Protein AF-A0A9P0PXX6-F1 (afdb_monomer_lite)

Sequence (230 aa):
MGEKQHSVYLSQLKAMLKRNILLKKREKRKTTAEVLLPLYSLSILIIMKLVLPNPNLPEIDTPRGEAELLEHFRMLNNHTIAIVPNTTQTMEFLRKVTSLWDSINNGRNISMITWVPFETEKDLLRAYWMNPESIPIAVLFDDPGPIEGQLKYEIRTNPSLYATPPTTSLYSSELACRSTAKEWYTFTGVLPAIEGGDSCPVNQYYFSGFLALQALLDYTKIRLPRRPKV

Foldseek 3Di:
DPPVVVVVVVVVVVVVVVVVVVVLVVPVVVVCCVPVVVVVVVVVVVVVVLLDDPPDDDDPPDDPDDDPLVVLVQVPPAQEEEEPAPDPQQVVLVVLLQVVNCVVVVPDPTHGHHYHHDNDPVRVVVVCVVPVPNHQKYKYFDPPHLAPDDTDIDIDGRCVPQNAADPVDPDDDPQQQDAPVPPSCVVNPVPRNPNPCPRHRVCSCRNSSVVVVVCSSVVSSVPHDDDPDD

Radius of gyration: 35.32 Å; chains: 1; bounding box: 97×37×96 Å

Organism: Acanthoscelides obtectus (NCBI:txid200917)

pLDDT: mean 80.52, std 13.66, range [42.0, 96.31]

Structure (mmCIF, N/CA/C/O backbone):
data_AF-A0A9P0PXX6-F1
#
_entry.id   AF-A0A9P0PXX6-F1
#
loop_
_atom_site.group_PDB
_atom_site.id
_atom_site.type_symbol
_atom_site.label_atom_id
_atom_site.label_alt_id
_atom_site.label_comp_id
_atom_site.label_asym_id
_atom_site.label_entity_id
_atom_site.label_seq_id
_atom_site.pdbx_PDB_ins_code
_atom_site.Cartn_x
_atom_site.Cartn_y
_atom_site.Cartn_z
_atom_site.occupancy
_atom_site.B_iso_or_equiv
_atom_site.auth_seq_id
_atom_site.auth_comp_id
_atom_site.auth_asym_id
_atom_site.auth_atom_id
_atom_site.pdbx_PDB_model_num
ATOM 1 N N . MET A 1 1 ? 75.363 9.726 -54.039 1.00 47.66 1 MET A N 1
ATOM 2 C CA . MET A 1 1 ? 74.774 8.425 -54.455 1.00 47.66 1 MET A CA 1
ATOM 3 C C . MET A 1 1 ? 73.392 8.122 -53.845 1.00 47.66 1 MET A C 1
ATOM 5 O O . MET A 1 1 ? 72.771 7.181 -54.317 1.00 47.66 1 MET A O 1
ATOM 9 N N . GLY A 1 2 ? 72.863 8.905 -52.884 1.00 54.50 2 GLY A N 1
ATOM 10 C CA . GLY A 1 2 ? 71.569 8.622 -52.225 1.00 54.50 2 GLY A CA 1
ATOM 11 C C . GLY A 1 2 ? 70.292 8.984 -53.010 1.00 54.50 2 GLY A C 1
ATOM 12 O O . GLY A 1 2 ? 69.301 8.266 -52.919 1.00 54.50 2 GLY A O 1
ATOM 13 N N . GLU A 1 3 ? 70.299 10.027 -53.849 1.00 54.81 3 GLU A N 1
ATOM 14 C CA . GLU A 1 3 ? 69.086 10.459 -54.581 1.00 54.81 3 GLU A CA 1
ATOM 15 C C . GLU A 1 3 ? 68.612 9.452 -55.642 1.00 54.81 3 GLU A C 1
ATOM 17 O O . GLU A 1 3 ? 67.414 9.207 -55.796 1.00 54.81 3 GLU A O 1
ATOM 22 N N . LYS A 1 4 ? 69.549 8.801 -56.348 1.00 57.25 4 LYS A N 1
ATOM 23 C CA . LYS A 1 4 ? 69.216 7.775 -57.351 1.00 57.25 4 LYS A CA 1
ATOM 24 C C . LYS A 1 4 ? 68.616 6.520 -56.705 1.00 57.25 4 LYS A C 1
ATOM 26 O O . LYS A 1 4 ? 67.719 5.919 -57.285 1.00 57.25 4 LYS A O 1
ATOM 31 N N . GLN A 1 5 ? 69.053 6.158 -55.496 1.00 60.50 5 GLN A N 1
ATOM 32 C CA . GLN A 1 5 ? 68.501 5.021 -54.748 1.00 60.50 5 GLN A CA 1
ATOM 33 C C . GLN A 1 5 ? 67.075 5.299 -54.247 1.00 60.50 5 GLN A C 1
ATOM 35 O O . GLN A 1 5 ? 66.211 4.435 -54.386 1.00 60.50 5 GLN A O 1
ATOM 40 N N . HIS A 1 6 ? 66.791 6.513 -53.763 1.00 60.72 6 HIS A N 1
ATOM 41 C CA . HIS A 1 6 ? 65.439 6.918 -53.353 1.00 60.72 6 HIS A CA 1
ATOM 42 C C . HIS A 1 6 ? 64.438 6.936 -54.517 1.00 60.72 6 HIS A C 1
ATOM 44 O O . HIS A 1 6 ? 63.308 6.468 -54.368 1.00 60.72 6 HIS A O 1
ATOM 50 N N . SER A 1 7 ? 64.852 7.429 -55.687 1.00 68.12 7 SER A N 1
ATOM 51 C CA . SER A 1 7 ? 64.011 7.439 -56.893 1.00 68.12 7 SER A CA 1
ATOM 52 C C . SER A 1 7 ? 63.660 6.018 -57.359 1.00 68.12 7 SER A C 1
ATOM 54 O O . SER A 1 7 ? 62.494 5.710 -57.628 1.00 68.12 7 SER A O 1
ATOM 56 N N . VAL A 1 8 ? 64.642 5.106 -57.352 1.00 77.00 8 VAL A N 1
ATOM 57 C CA . VAL A 1 8 ? 64.425 3.687 -57.673 1.00 77.00 8 VAL A CA 1
ATOM 58 C C . VAL A 1 8 ? 63.510 3.026 -56.640 1.00 77.00 8 VAL A C 1
ATOM 60 O O . VAL A 1 8 ? 62.555 2.354 -57.028 1.00 77.00 8 VAL A O 1
ATOM 63 N N . TYR A 1 9 ? 63.712 3.280 -55.347 1.00 81.38 9 TYR A N 1
ATOM 64 C CA . TYR A 1 9 ? 62.864 2.749 -54.278 1.00 81.38 9 TYR A CA 1
ATOM 65 C C . TYR A 1 9 ? 61.398 3.198 -54.400 1.00 81.38 9 TYR A C 1
ATOM 67 O O . TYR A 1 9 ? 60.489 2.371 -54.343 1.00 81.38 9 TYR A O 1
ATOM 75 N N . LEU A 1 10 ? 61.142 4.486 -54.655 1.00 81.44 10 LEU A N 1
ATOM 76 C CA . LEU A 1 10 ? 59.784 5.005 -54.862 1.00 81.44 10 LEU A CA 1
ATOM 77 C C . LEU A 1 10 ? 59.133 4.431 -56.125 1.00 81.44 10 LEU A C 1
ATOM 79 O O . LEU A 1 10 ? 57.938 4.129 -56.127 1.00 81.44 10 LEU A O 1
ATOM 83 N N . SER A 1 11 ? 59.914 4.235 -57.191 1.00 82.25 11 SER A N 1
ATOM 84 C CA . SER A 1 11 ? 59.423 3.596 -58.414 1.00 82.25 11 SER A CA 1
ATOM 85 C C . SER A 1 11 ? 59.045 2.125 -58.184 1.00 82.25 11 SER A C 1
ATOM 87 O O . SER A 1 11 ? 57.993 1.680 -58.651 1.00 82.25 11 SER A O 1
ATOM 89 N N . GLN A 1 12 ? 59.836 1.397 -57.388 1.00 86.38 12 GLN A N 1
ATOM 90 C CA . GLN A 1 12 ? 59.571 0.014 -56.994 1.00 86.38 12 GLN A CA 1
ATOM 91 C C . GLN A 1 12 ? 58.355 -0.085 -56.067 1.00 86.38 12 GLN A C 1
ATOM 93 O O . GLN A 1 12 ? 57.483 -0.923 -56.295 1.00 86.38 12 GLN A O 1
ATOM 98 N N . LEU A 1 13 ? 58.229 0.814 -55.087 1.00 89.19 13 LEU A N 1
ATOM 99 C CA . LEU A 1 13 ? 57.065 0.906 -54.203 1.00 89.19 13 LEU A CA 1
ATOM 100 C C . LEU A 1 13 ? 55.786 1.210 -54.996 1.00 89.19 13 LEU A C 1
ATOM 102 O O . LEU A 1 13 ? 54.764 0.551 -54.806 1.00 89.19 13 LEU A O 1
ATOM 106 N N . LYS A 1 14 ? 55.845 2.142 -55.956 1.00 89.19 14 LYS A N 1
ATOM 107 C CA . LYS A 1 14 ? 54.722 2.456 -56.853 1.00 89.19 14 LYS A CA 1
ATOM 108 C C . LYS A 1 14 ? 54.332 1.255 -57.715 1.00 89.19 14 LYS A C 1
ATOM 110 O O . LYS A 1 14 ? 53.142 0.982 -57.878 1.00 89.19 14 LYS A O 1
ATOM 115 N N . ALA A 1 15 ? 55.308 0.521 -58.251 1.00 89.44 15 ALA A N 1
ATOM 116 C CA . ALA A 1 15 ? 55.058 -0.693 -59.025 1.00 89.44 15 ALA A CA 1
ATOM 117 C C . ALA A 1 15 ? 54.429 -1.803 -58.161 1.00 89.44 15 ALA A C 1
ATOM 119 O O . ALA A 1 15 ? 53.474 -2.454 -58.592 1.00 89.44 15 ALA A O 1
ATOM 120 N N . MET A 1 16 ? 54.904 -1.967 -56.923 1.00 91.81 16 MET A N 1
ATOM 121 C CA . MET A 1 16 ? 54.382 -2.936 -55.959 1.00 91.81 16 MET A CA 1
ATOM 122 C C . MET A 1 16 ? 52.950 -2.593 -55.523 1.00 91.81 16 MET A C 1
ATOM 124 O O . MET A 1 16 ? 52.075 -3.458 -55.563 1.00 91.81 16 MET A O 1
ATOM 128 N N . LEU A 1 17 ? 52.670 -1.324 -55.208 1.00 90.50 17 LEU A N 1
ATOM 129 C CA . LEU A 1 17 ? 51.321 -0.836 -54.904 1.00 90.50 17 LEU A CA 1
ATOM 130 C C . LEU A 1 17 ? 50.373 -1.037 -56.088 1.00 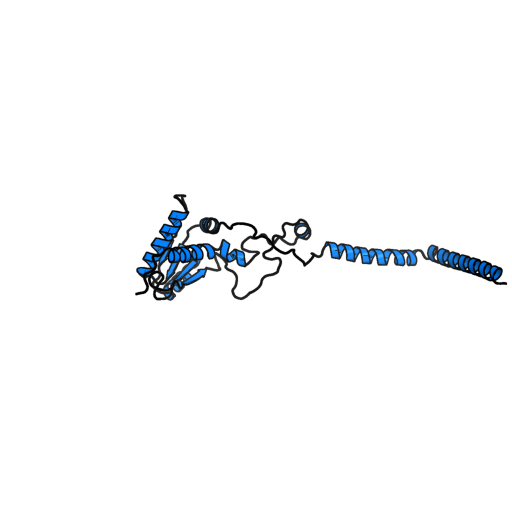90.50 17 LEU A C 1
ATOM 132 O O . LEU A 1 17 ? 49.274 -1.559 -55.910 1.00 90.50 17 LEU A O 1
ATOM 136 N N . LYS A 1 18 ? 50.803 -0.696 -57.311 1.00 92.44 18 LYS A N 1
ATOM 137 C CA . LYS A 1 18 ? 50.002 -0.903 -58.527 1.00 92.44 18 LYS A CA 1
ATOM 138 C C . LYS A 1 18 ? 49.667 -2.382 -58.724 1.00 92.44 18 LYS A C 1
ATOM 140 O O . LYS A 1 18 ? 48.518 -2.705 -59.016 1.00 92.44 18 LYS A O 1
ATOM 145 N N . ARG A 1 19 ? 50.638 -3.283 -58.531 1.00 90.88 19 ARG A N 1
ATOM 146 C CA . ARG A 1 19 ? 50.415 -4.735 -58.595 1.00 90.88 19 ARG A CA 1
ATOM 147 C C . ARG A 1 19 ? 49.406 -5.187 -57.538 1.00 90.88 19 ARG A C 1
ATOM 149 O O . ARG A 1 19 ? 48.444 -5.861 -57.896 1.00 90.88 19 ARG A O 1
ATOM 156 N N . ASN A 1 20 ? 49.576 -4.778 -56.282 1.00 89.00 20 ASN A N 1
ATOM 157 C CA . ASN A 1 20 ? 48.679 -5.160 -55.189 1.00 89.00 20 ASN A CA 1
ATOM 158 C C . ASN A 1 20 ? 47.251 -4.637 -55.399 1.00 89.00 20 ASN A C 1
ATOM 160 O O . ASN A 1 20 ? 46.298 -5.389 -55.222 1.00 89.00 20 ASN A O 1
ATOM 164 N N . ILE A 1 21 ? 47.084 -3.399 -55.873 1.00 87.06 21 ILE A N 1
ATOM 165 C CA . ILE A 1 21 ? 45.766 -2.830 -56.196 1.00 87.06 21 ILE A CA 1
ATOM 166 C C . ILE A 1 21 ? 45.114 -3.570 -57.373 1.00 87.06 21 ILE A C 1
ATOM 168 O O . ILE A 1 21 ? 43.920 -3.857 -57.327 1.00 87.06 21 ILE A O 1
ATOM 172 N N . LEU A 1 22 ? 45.869 -3.913 -58.424 1.00 87.56 22 LEU A N 1
ATOM 173 C CA . LEU A 1 22 ? 45.337 -4.663 -59.570 1.00 87.56 22 LEU A CA 1
ATOM 174 C C . LEU A 1 22 ? 44.934 -6.095 -59.195 1.00 87.56 22 LEU A C 1
ATOM 176 O O . LEU A 1 22 ? 43.909 -6.579 -59.677 1.00 87.56 22 LEU A O 1
ATOM 180 N N . LEU A 1 23 ? 45.697 -6.749 -58.314 1.00 86.69 23 LEU A N 1
ATOM 181 C CA . LEU A 1 23 ? 45.329 -8.045 -57.739 1.00 86.69 23 LEU A CA 1
ATOM 182 C C . LEU A 1 23 ? 44.040 -7.923 -56.917 1.00 86.69 23 LEU A C 1
ATOM 184 O O . LEU A 1 23 ? 43.100 -8.684 -57.143 1.00 86.69 23 LEU A O 1
ATOM 188 N N . LYS A 1 24 ? 43.945 -6.888 -56.073 1.00 85.25 24 LYS A N 1
ATOM 189 C CA . LYS A 1 24 ? 42.750 -6.568 -55.280 1.00 85.25 24 LYS A CA 1
ATOM 190 C C . LYS A 1 24 ? 41.527 -6.301 -56.187 1.00 85.25 24 LYS A C 1
ATOM 192 O O . LYS A 1 24 ? 40.439 -6.817 -55.951 1.00 85.25 24 LYS A O 1
ATOM 197 N N . LYS A 1 25 ? 41.711 -5.607 -57.318 1.00 83.94 25 LYS A N 1
ATOM 198 C CA . LYS A 1 25 ? 40.656 -5.361 -58.324 1.00 83.94 25 LYS A CA 1
ATOM 199 C C . LYS A 1 25 ? 40.190 -6.635 -59.046 1.00 83.94 25 LYS A C 1
ATOM 201 O O . LYS A 1 25 ? 39.028 -6.708 -59.449 1.00 83.94 25 LYS A O 1
ATOM 206 N N . ARG A 1 26 ? 41.079 -7.615 -59.250 1.00 88.50 26 ARG A N 1
ATOM 207 C CA . ARG A 1 26 ? 40.757 -8.888 -59.917 1.00 88.50 26 ARG A CA 1
ATOM 208 C C . ARG A 1 26 ? 40.051 -9.857 -58.966 1.00 88.50 26 ARG A C 1
ATOM 210 O O . ARG A 1 26 ? 39.067 -10.476 -59.358 1.00 88.50 26 ARG A O 1
ATOM 217 N N . GLU A 1 27 ? 40.488 -9.938 -57.711 1.00 89.38 27 GLU A N 1
ATOM 218 C CA . GLU A 1 27 ? 39.879 -10.787 -56.678 1.00 89.38 27 GLU A CA 1
ATOM 219 C C . GLU A 1 27 ? 38.665 -10.122 -56.003 1.00 89.38 27 GLU A C 1
ATOM 221 O O . GLU A 1 27 ? 38.607 -9.972 -54.781 1.00 89.38 27 GLU A O 1
ATOM 226 N N . LYS A 1 28 ? 37.659 -9.736 -56.800 1.00 81.31 28 LYS A N 1
ATOM 227 C CA . LYS A 1 28 ? 36.478 -8.987 -56.328 1.00 81.31 28 LYS A CA 1
ATOM 228 C C . LYS A 1 28 ? 35.777 -9.636 -55.132 1.00 81.31 28 LYS A C 1
ATOM 230 O O . LYS A 1 28 ? 35.391 -8.934 -54.216 1.00 81.31 28 LYS A O 1
ATOM 235 N N . ARG A 1 29 ? 35.657 -10.969 -55.105 1.00 83.94 29 ARG A N 1
ATOM 236 C CA . ARG A 1 29 ? 34.954 -11.696 -54.030 1.00 83.94 29 ARG A CA 1
ATOM 237 C C . ARG A 1 29 ? 35.619 -11.535 -52.659 1.00 83.94 29 ARG A C 1
ATOM 239 O O . ARG A 1 29 ? 34.923 -11.366 -51.662 1.00 83.94 29 ARG A O 1
ATOM 246 N N . LYS A 1 30 ? 36.953 -11.601 -52.597 1.00 86.25 30 LYS A N 1
ATOM 247 C CA . LYS A 1 30 ? 37.683 -11.450 -51.329 1.00 86.25 30 LYS A CA 1
ATOM 248 C C . LYS A 1 30 ? 37.650 -10.004 -50.860 1.00 86.25 30 LYS A C 1
ATOM 250 O O . LYS A 1 30 ? 37.436 -9.743 -49.687 1.00 86.25 30 LYS A O 1
ATOM 255 N N . THR A 1 31 ? 37.761 -9.064 -51.790 1.00 85.06 31 THR A N 1
ATOM 256 C CA . THR A 1 31 ? 37.788 -7.634 -51.470 1.00 85.06 31 THR A CA 1
ATOM 257 C C . THR A 1 31 ? 36.429 -7.090 -51.074 1.00 85.06 31 THR A C 1
ATOM 259 O O . THR A 1 31 ? 36.352 -6.270 -50.164 1.00 85.06 31 THR A O 1
ATOM 262 N N . THR A 1 32 ? 35.347 -7.600 -51.666 1.00 85.62 32 THR A N 1
ATOM 263 C CA . THR A 1 32 ? 33.994 -7.329 -51.176 1.00 85.62 32 THR A CA 1
ATOM 264 C C . THR A 1 32 ? 33.785 -7.906 -49.784 1.00 85.62 32 THR A C 1
ATOM 266 O O . THR A 1 32 ? 33.192 -7.231 -48.956 1.00 85.62 32 THR A O 1
ATOM 269 N N . ALA A 1 33 ? 34.292 -9.109 -49.491 1.00 89.81 33 ALA A N 1
ATOM 270 C CA . ALA A 1 33 ? 34.170 -9.706 -48.160 1.00 89.81 33 ALA A CA 1
ATOM 271 C C . ALA A 1 33 ? 34.979 -8.936 -47.101 1.00 89.81 33 ALA A C 1
ATOM 273 O O . ALA A 1 33 ? 34.452 -8.658 -46.031 1.00 89.81 33 ALA A O 1
ATOM 274 N N . GLU A 1 34 ? 36.210 -8.520 -47.414 1.00 90.06 34 GLU A N 1
ATOM 275 C CA . GLU A 1 34 ? 37.056 -7.700 -46.531 1.00 90.06 34 GLU A CA 1
ATOM 276 C C . GLU A 1 34 ? 36.398 -6.372 -46.130 1.00 90.06 34 GLU A C 1
ATOM 278 O O . GLU A 1 34 ? 36.641 -5.885 -45.031 1.00 90.06 34 GLU A O 1
ATOM 283 N N . VAL A 1 35 ? 35.572 -5.787 -47.004 1.00 90.00 35 VAL A N 1
ATOM 284 C CA . VAL A 1 35 ? 34.876 -4.518 -46.735 1.00 90.00 35 VAL A CA 1
ATOM 285 C C . VAL A 1 35 ? 33.497 -4.749 -46.113 1.00 90.00 35 VAL A C 1
ATOM 287 O O . VAL A 1 35 ? 33.138 -4.078 -45.151 1.00 90.00 35 VAL A O 1
ATOM 290 N N . LEU A 1 36 ? 32.714 -5.700 -46.629 1.00 90.94 36 LEU A N 1
ATOM 291 C CA . LEU A 1 36 ? 31.338 -5.931 -46.180 1.00 90.94 36 LEU A CA 1
ATOM 292 C C . LEU A 1 36 ? 31.259 -6.647 -44.834 1.00 90.94 36 LEU A C 1
ATOM 294 O O . LEU A 1 36 ? 30.338 -6.376 -44.076 1.00 90.94 36 LEU A O 1
ATOM 298 N N . LEU A 1 37 ? 32.199 -7.537 -44.511 1.00 91.44 37 LEU A N 1
ATOM 299 C CA . LEU A 1 37 ? 32.186 -8.277 -43.249 1.00 91.44 37 LEU A CA 1
ATOM 300 C C . LEU A 1 37 ? 32.324 -7.370 -42.010 1.00 91.44 37 LEU A C 1
ATOM 302 O O . LEU A 1 37 ? 31.484 -7.496 -41.117 1.00 91.44 37 LEU A O 1
ATOM 306 N N . PRO A 1 38 ? 33.287 -6.426 -41.935 1.00 94.19 38 PRO A N 1
ATOM 307 C CA . PRO A 1 38 ? 33.347 -5.481 -40.820 1.00 94.19 38 PRO A CA 1
ATOM 308 C C . PRO A 1 38 ? 32.173 -4.493 -40.809 1.00 94.19 38 PRO A C 1
ATOM 310 O O . PRO A 1 38 ? 31.738 -4.077 -39.739 1.00 94.19 38 PRO A O 1
ATOM 313 N N . LEU A 1 39 ? 31.620 -4.131 -41.974 1.00 94.19 39 LEU A N 1
ATOM 314 C CA . LEU A 1 39 ? 30.415 -3.295 -42.039 1.00 94.19 39 LEU A CA 1
ATOM 315 C C . LEU A 1 39 ? 29.183 -4.033 -41.510 1.00 94.19 39 LEU A C 1
ATOM 317 O O . LEU A 1 39 ? 28.391 -3.453 -40.772 1.00 94.19 39 LEU A O 1
ATOM 321 N N . TYR A 1 40 ? 29.031 -5.311 -41.851 1.00 94.25 40 TYR A N 1
ATOM 322 C CA . TYR A 1 40 ? 27.948 -6.161 -41.370 1.00 94.25 40 TYR A CA 1
ATOM 323 C C . TYR A 1 40 ? 28.029 -6.361 -39.854 1.00 94.25 40 TYR A C 1
ATOM 325 O O . TYR A 1 40 ? 27.031 -6.165 -39.160 1.00 94.25 40 TYR A O 1
ATOM 333 N N . SER A 1 41 ? 29.216 -6.666 -39.317 1.00 94.12 41 SER A N 1
ATOM 334 C CA . SER A 1 41 ? 29.397 -6.820 -37.870 1.00 94.12 41 SER A CA 1
ATOM 335 C C . SER A 1 41 ? 29.160 -5.511 -37.109 1.00 94.12 41 SER A C 1
ATOM 337 O O . SER A 1 41 ? 28.464 -5.524 -36.096 1.00 94.12 41 SER A O 1
ATOM 339 N N . LEU A 1 42 ? 29.645 -4.370 -37.615 1.00 95.44 42 LEU A N 1
ATOM 340 C CA . LEU A 1 42 ? 29.341 -3.056 -37.035 1.00 95.44 42 LEU A CA 1
ATOM 341 C C . LEU A 1 42 ? 27.849 -2.738 -37.084 1.00 95.44 42 LEU A C 1
ATOM 343 O O . LEU A 1 42 ? 27.305 -2.243 -36.102 1.00 95.44 42 LEU A O 1
ATOM 347 N N . SER A 1 43 ? 27.179 -3.046 -38.194 1.00 92.50 43 SER A N 1
ATOM 348 C CA . SER A 1 43 ? 25.742 -2.801 -38.341 1.00 92.50 43 SER A CA 1
ATOM 349 C C . SER A 1 43 ? 24.939 -3.578 -37.299 1.00 92.50 43 SER A C 1
ATOM 351 O O . SER A 1 43 ? 24.067 -3.003 -36.654 1.00 92.50 43 SER A O 1
ATOM 353 N N . ILE A 1 44 ? 25.281 -4.851 -37.060 1.00 93.56 44 ILE A N 1
ATOM 354 C CA . ILE A 1 44 ? 24.655 -5.656 -36.001 1.00 93.56 44 ILE A CA 1
ATOM 355 C C . ILE A 1 44 ? 24.891 -5.032 -34.625 1.00 93.56 44 ILE A C 1
ATOM 357 O O . ILE A 1 44 ? 23.948 -4.911 -33.849 1.00 93.56 44 ILE A O 1
ATOM 361 N N . LEU A 1 45 ? 26.119 -4.607 -34.318 1.00 90.88 45 LEU A N 1
ATOM 362 C CA . LEU A 1 45 ? 26.437 -3.994 -33.024 1.00 90.88 45 LEU A CA 1
ATOM 363 C C . LEU A 1 45 ? 25.699 -2.666 -32.811 1.00 90.88 45 LEU A C 1
ATOM 365 O O . LEU A 1 45 ? 25.246 -2.389 -31.702 1.00 90.88 45 LEU A O 1
ATOM 369 N N . ILE A 1 46 ? 25.547 -1.859 -33.862 1.00 89.19 46 ILE A N 1
ATOM 370 C CA . ILE A 1 46 ? 24.778 -0.611 -33.816 1.00 89.19 46 ILE A CA 1
ATOM 371 C C . ILE A 1 46 ? 23.304 -0.914 -33.550 1.00 89.19 46 ILE A C 1
ATOM 373 O O . ILE A 1 46 ? 22.729 -0.330 -32.637 1.00 89.19 46 ILE A O 1
ATOM 377 N N . ILE A 1 47 ? 22.708 -1.856 -34.287 1.00 87.50 47 ILE A N 1
ATOM 378 C CA . ILE A 1 47 ? 21.311 -2.262 -34.081 1.00 87.50 47 ILE A CA 1
ATOM 379 C C . ILE A 1 47 ? 21.124 -2.808 -32.662 1.00 87.50 47 ILE A C 1
ATOM 381 O O . ILE A 1 47 ? 20.213 -2.383 -31.961 1.00 87.50 47 ILE A O 1
ATOM 385 N N . MET A 1 48 ? 22.019 -3.678 -32.196 1.00 84.31 48 MET A N 1
ATOM 386 C CA . MET A 1 48 ? 21.975 -4.233 -30.842 1.00 84.31 48 MET A CA 1
ATOM 387 C C . MET A 1 48 ? 22.055 -3.134 -29.774 1.00 84.31 48 MET A C 1
ATOM 389 O O . MET A 1 48 ? 21.299 -3.167 -28.809 1.00 84.31 48 MET A O 1
ATOM 393 N N . LYS A 1 49 ? 22.912 -2.123 -29.959 1.00 81.06 49 LYS A N 1
ATOM 394 C CA . LYS A 1 49 ? 23.008 -0.975 -29.045 1.00 81.06 49 LYS A CA 1
ATOM 395 C C . LYS A 1 49 ? 21.768 -0.075 -29.077 1.00 81.06 49 LYS A C 1
ATOM 397 O O . LYS A 1 49 ? 21.462 0.540 -28.066 1.00 81.06 49 LYS A O 1
ATOM 402 N N . LEU A 1 50 ? 21.077 0.018 -30.212 1.00 75.19 50 LEU A N 1
ATOM 403 C CA . LEU A 1 50 ? 19.818 0.763 -30.327 1.00 75.19 50 LEU A CA 1
ATOM 404 C C . LEU A 1 50 ? 18.632 0.009 -29.706 1.00 75.19 50 LEU A C 1
ATOM 406 O O . LEU A 1 50 ? 17.688 0.644 -29.248 1.00 75.19 50 LEU A O 1
ATOM 410 N N . VAL A 1 51 ? 18.676 -1.326 -29.692 1.00 73.75 51 VAL A N 1
ATOM 411 C CA . VAL A 1 51 ? 17.625 -2.181 -29.113 1.00 73.75 51 VAL A CA 1
ATOM 412 C C . VAL A 1 51 ? 17.803 -2.375 -27.604 1.00 73.75 51 VAL A C 1
ATOM 414 O O . VAL A 1 51 ? 16.816 -2.555 -26.895 1.00 73.75 51 VAL A O 1
ATOM 417 N N . LEU A 1 52 ? 19.036 -2.354 -27.090 1.00 69.06 52 LEU A N 1
ATOM 418 C CA . LEU A 1 52 ? 19.283 -2.511 -25.659 1.00 69.06 52 LEU A CA 1
ATOM 419 C C . LEU A 1 52 ? 19.088 -1.181 -24.908 1.00 69.06 52 LEU A C 1
ATOM 421 O O . LEU A 1 52 ? 19.715 -0.184 -25.277 1.00 69.06 52 LEU A O 1
ATOM 425 N N . PRO A 1 53 ? 18.287 -1.162 -23.822 1.00 63.28 53 PRO A N 1
ATOM 426 C CA . PRO A 1 53 ? 18.154 0.015 -22.975 1.00 63.28 53 PRO A CA 1
ATOM 427 C C . PRO A 1 53 ? 19.505 0.467 -22.439 1.00 63.28 53 PRO A C 1
ATOM 429 O O . PRO A 1 53 ? 20.353 -0.359 -22.097 1.00 63.28 53 PRO A O 1
ATOM 432 N N . ASN A 1 54 ? 19.647 1.771 -22.209 1.00 66.62 54 ASN A N 1
ATOM 433 C CA . ASN A 1 54 ? 20.596 2.218 -21.199 1.00 66.62 54 ASN A CA 1
ATOM 434 C C . ASN A 1 54 ? 20.076 1.757 -19.820 1.00 66.62 54 ASN A C 1
ATOM 436 O O . ASN A 1 54 ? 18.992 2.200 -19.432 1.00 66.62 54 ASN A O 1
ATOM 440 N N . PRO A 1 55 ? 20.808 0.899 -19.082 1.00 63.91 55 PRO A N 1
ATOM 441 C CA . PRO A 1 55 ? 20.375 0.442 -17.761 1.00 63.91 55 PRO A CA 1
ATOM 442 C C . PRO A 1 55 ? 20.395 1.574 -16.728 1.00 63.91 55 PRO A C 1
ATOM 444 O O . PRO A 1 55 ? 19.712 1.501 -15.713 1.00 63.91 55 PRO A O 1
ATOM 447 N N . ASN A 1 56 ? 21.151 2.643 -16.991 1.00 68.88 56 ASN A N 1
ATOM 448 C CA . ASN A 1 56 ? 21.280 3.761 -16.074 1.00 68.88 56 ASN A CA 1
ATOM 449 C C . ASN A 1 56 ? 20.085 4.692 -16.236 1.00 68.88 56 ASN A C 1
ATOM 451 O O . ASN A 1 56 ? 20.039 5.554 -17.121 1.00 68.88 56 ASN A O 1
ATOM 455 N N . LEU A 1 57 ? 19.107 4.502 -15.363 1.00 70.75 57 LEU A N 1
ATOM 456 C CA . LEU A 1 57 ? 17.991 5.417 -15.228 1.00 70.75 57 LEU A CA 1
ATOM 457 C C . LEU A 1 57 ? 18.450 6.643 -14.417 1.00 70.75 57 LEU A C 1
ATOM 459 O O . LEU A 1 57 ? 19.149 6.471 -13.418 1.00 70.75 57 LEU A O 1
ATOM 463 N N . PRO A 1 58 ? 18.063 7.871 -14.810 1.00 75.12 58 PRO A N 1
ATOM 464 C CA . PRO A 1 58 ? 18.450 9.073 -14.077 1.00 75.12 58 PRO A CA 1
ATOM 465 C C . PRO A 1 58 ? 17.907 9.043 -12.644 1.00 75.12 58 PRO A C 1
ATOM 467 O O . PRO A 1 58 ? 16.906 8.371 -12.361 1.00 75.12 58 PRO A O 1
ATOM 470 N N . GLU A 1 59 ? 18.572 9.766 -11.749 1.00 75.31 59 GLU A N 1
ATOM 471 C CA . GLU A 1 59 ? 18.088 9.972 -10.387 1.00 75.31 59 GLU A CA 1
ATOM 472 C C . GLU A 1 59 ? 16.730 10.693 -10.407 1.00 75.31 59 GLU A C 1
ATOM 474 O O . GLU A 1 59 ? 16.413 11.459 -11.323 1.00 75.31 59 GLU A O 1
ATOM 479 N N . ILE A 1 60 ? 15.878 10.361 -9.437 1.00 72.94 60 ILE A N 1
ATOM 480 C CA . ILE A 1 60 ? 14.605 11.046 -9.225 1.00 72.94 60 ILE A CA 1
ATOM 481 C C . ILE A 1 60 ? 14.852 12.068 -8.117 1.00 72.94 60 ILE A C 1
ATOM 483 O O . ILE A 1 60 ? 14.668 11.770 -6.942 1.00 72.94 60 ILE A O 1
ATOM 487 N N . ASP A 1 61 ? 15.273 13.266 -8.512 1.00 77.38 61 ASP A N 1
ATOM 488 C CA . ASP A 1 61 ? 15.651 14.331 -7.567 1.00 77.38 61 ASP A CA 1
ATOM 489 C C . ASP A 1 61 ? 14.437 15.054 -6.971 1.00 77.38 61 ASP A C 1
ATOM 491 O O . ASP A 1 61 ? 14.544 15.793 -5.993 1.00 77.38 61 ASP A O 1
ATOM 495 N N . THR A 1 62 ? 13.264 14.873 -7.580 1.00 72.31 62 THR A N 1
ATOM 496 C CA . THR A 1 62 ? 12.022 15.522 -7.158 1.00 72.31 62 THR A CA 1
ATOM 497 C C . THR A 1 62 ? 10.927 14.484 -6.939 1.00 72.31 62 THR A C 1
ATOM 499 O O . THR A 1 62 ? 10.713 13.622 -7.800 1.00 72.31 62 THR A O 1
ATOM 502 N N . PRO A 1 63 ? 10.208 14.538 -5.802 1.00 70.38 63 PRO A N 1
ATOM 503 C CA . PRO A 1 63 ? 9.015 13.727 -5.630 1.00 70.38 63 PRO A CA 1
ATOM 504 C C . PRO A 1 63 ? 7.993 14.118 -6.704 1.00 70.38 63 PRO A C 1
ATOM 506 O O . PRO A 1 63 ? 7.818 15.296 -7.011 1.00 70.38 63 PRO A O 1
ATOM 509 N N . ARG A 1 64 ? 7.316 13.124 -7.288 1.00 65.31 64 ARG A N 1
ATOM 510 C CA . ARG A 1 64 ? 6.438 13.299 -8.461 1.00 65.31 64 ARG A CA 1
ATOM 511 C C . ARG A 1 64 ? 5.125 14.055 -8.186 1.00 65.31 64 ARG A C 1
ATOM 513 O O . ARG A 1 64 ? 4.335 14.214 -9.109 1.00 65.31 64 ARG A O 1
ATOM 520 N N . GLY A 1 65 ? 4.907 14.541 -6.963 1.00 68.25 65 GLY A N 1
ATOM 521 C CA . GLY A 1 65 ? 3.737 15.329 -6.569 1.00 68.25 65 GLY A CA 1
ATOM 522 C C . GLY A 1 65 ? 3.083 14.829 -5.282 1.00 68.25 65 GLY A C 1
ATOM 523 O O . GLY A 1 65 ? 3.638 13.989 -4.571 1.00 68.25 65 GLY A O 1
ATOM 524 N N . GLU A 1 66 ? 1.900 15.367 -4.991 1.00 67.69 66 GLU A N 1
ATOM 525 C CA . GLU A 1 66 ? 1.051 14.940 -3.877 1.00 67.69 66 GLU A CA 1
ATOM 526 C C . GLU A 1 66 ? 0.164 13.767 -4.314 1.00 67.69 66 GLU A C 1
ATOM 528 O O . GLU A 1 66 ? -0.391 13.771 -5.411 1.00 67.69 66 GLU A O 1
ATOM 533 N N . ALA A 1 67 ? 0.040 12.746 -3.464 1.00 67.56 67 ALA A N 1
ATOM 534 C CA . ALA A 1 67 ? -0.818 11.596 -3.728 1.00 67.56 67 ALA A CA 1
ATOM 535 C C . ALA A 1 67 ? -2.162 11.759 -3.009 1.00 67.56 67 ALA A C 1
ATOM 537 O O . ALA A 1 67 ? -2.208 11.906 -1.785 1.00 67.56 67 ALA A O 1
ATOM 538 N N . GLU A 1 68 ? -3.270 11.650 -3.745 1.00 76.31 68 GLU A N 1
ATOM 539 C CA . GLU A 1 68 ? -4.621 11.725 -3.176 1.00 76.31 68 GLU A CA 1
ATOM 540 C C . GLU A 1 68 ? -5.046 10.379 -2.566 1.00 76.31 68 GLU A C 1
ATOM 542 O O . GLU A 1 68 ? -5.866 9.635 -3.105 1.00 76.31 68 GLU A O 1
ATOM 547 N N . LEU A 1 69 ? -4.437 10.033 -1.430 1.00 79.94 69 LEU A N 1
ATOM 548 C CA . LEU A 1 69 ? -4.631 8.762 -0.717 1.00 79.94 69 LEU A CA 1
ATOM 549 C C . LEU A 1 69 ? -6.110 8.414 -0.481 1.00 79.94 69 LEU A C 1
ATOM 551 O O . LEU A 1 69 ? -6.555 7.293 -0.727 1.00 79.94 69 LEU A O 1
ATOM 555 N N . LEU A 1 70 ? -6.874 9.387 0.009 1.00 79.38 70 LEU A N 1
ATOM 556 C CA . LEU A 1 70 ? -8.271 9.193 0.395 1.00 79.38 70 LEU A CA 1
ATOM 557 C C . LEU A 1 70 ? -9.210 9.156 -0.816 1.00 79.38 70 LEU A C 1
ATOM 559 O O . LEU A 1 70 ? -10.288 8.567 -0.739 1.00 79.38 70 LEU A O 1
ATOM 563 N N 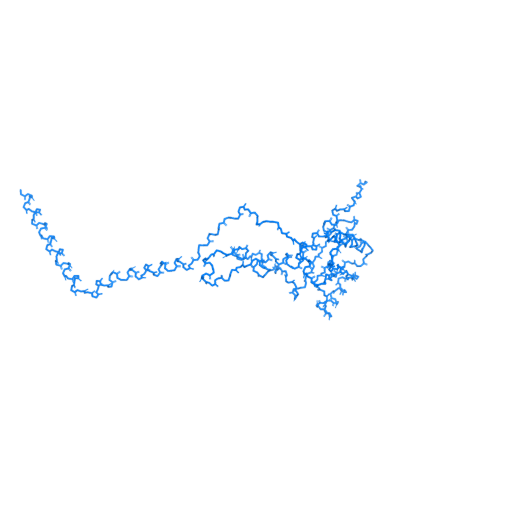. GLU A 1 71 ? -8.798 9.738 -1.944 1.00 75.94 71 GLU A N 1
ATOM 564 C CA . GLU A 1 71 ? -9.583 9.695 -3.172 1.00 75.94 71 GLU A CA 1
ATOM 565 C C . GLU A 1 71 ? -9.610 8.284 -3.767 1.00 75.94 71 GLU A C 1
ATOM 567 O O . GLU A 1 71 ? -10.665 7.802 -4.177 1.00 75.94 71 GLU A O 1
ATOM 572 N N . HIS A 1 72 ? -8.477 7.581 -3.738 1.00 72.88 72 HIS A N 1
ATOM 573 C CA . HIS A 1 72 ? -8.420 6.188 -4.177 1.00 72.88 72 HIS A CA 1
ATOM 574 C C . HIS A 1 72 ? -9.196 5.261 -3.258 1.00 72.88 72 HIS A C 1
ATOM 576 O O . HIS A 1 72 ? -9.927 4.396 -3.737 1.00 72.88 72 HIS A O 1
ATOM 582 N N . PHE A 1 73 ? -9.116 5.495 -1.948 1.00 76.06 73 PHE A N 1
ATOM 583 C CA . PHE A 1 73 ? -9.927 4.752 -0.995 1.00 76.06 73 PHE A CA 1
ATOM 584 C C . PHE A 1 73 ? -11.413 4.868 -1.335 1.00 76.06 73 PHE A C 1
ATOM 586 O O . PHE A 1 73 ? -12.089 3.850 -1.404 1.00 76.06 73 PHE A O 1
ATOM 593 N N . ARG A 1 74 ? -11.910 6.069 -1.661 1.00 68.00 74 ARG A N 1
ATOM 594 C CA . ARG A 1 74 ? -13.309 6.312 -2.063 1.00 68.00 74 ARG A CA 1
ATOM 595 C C . ARG A 1 74 ? -13.776 5.461 -3.252 1.00 68.00 74 ARG A C 1
ATOM 597 O O . ARG A 1 74 ? -14.962 5.166 -3.328 1.00 68.00 74 ARG A O 1
ATOM 604 N N . MET A 1 75 ? -12.886 5.097 -4.177 1.00 63.03 75 MET A N 1
ATOM 605 C CA . MET A 1 75 ? -13.243 4.325 -5.377 1.00 63.03 75 MET A CA 1
ATOM 606 C C . MET A 1 75 ? -13.495 2.834 -5.099 1.00 63.03 75 MET A C 1
ATOM 608 O O . MET A 1 75 ? -14.060 2.145 -5.948 1.00 63.03 75 MET A O 1
ATOM 612 N N . LEU A 1 76 ? -13.117 2.331 -3.920 1.00 67.56 76 LEU A N 1
ATOM 613 C CA . LEU A 1 76 ? -13.424 0.969 -3.490 1.00 67.56 76 LEU A CA 1
ATOM 614 C C . LEU A 1 76 ? -14.907 0.890 -3.098 1.00 67.56 76 LEU A C 1
ATOM 616 O O . LEU A 1 76 ? -15.329 1.462 -2.093 1.00 67.56 76 LEU A O 1
ATOM 620 N N . ASN A 1 77 ? -15.713 0.199 -3.906 1.00 55.41 77 ASN A N 1
ATOM 621 C CA . ASN A 1 77 ? -17.144 0.047 -3.649 1.00 55.41 77 ASN A CA 1
ATOM 622 C C . ASN A 1 77 ? -17.370 -0.769 -2.364 1.00 55.41 77 ASN A C 1
ATOM 624 O O . ASN A 1 77 ? -16.896 -1.896 -2.257 1.00 55.41 77 ASN A O 1
ATOM 628 N N . ASN A 1 78 ? -18.137 -0.204 -1.424 1.00 67.69 78 ASN A N 1
ATOM 629 C CA . ASN A 1 78 ? -18.471 -0.762 -0.107 1.00 67.69 78 ASN A CA 1
ATOM 630 C C . ASN A 1 78 ? -17.247 -1.013 0.794 1.00 67.69 78 ASN A C 1
ATOM 632 O O . ASN A 1 78 ? -16.701 -2.115 0.842 1.00 67.69 78 ASN A O 1
ATOM 636 N N . HIS A 1 79 ? -16.878 -0.003 1.588 1.00 76.75 79 HIS A N 1
ATOM 637 C CA . HIS A 1 79 ? -15.848 -0.055 2.636 1.00 76.75 79 HIS A CA 1
ATOM 638 C C . HIS A 1 79 ? -16.242 -0.956 3.811 1.00 76.75 79 HIS A C 1
ATOM 640 O O . HIS A 1 79 ? -16.443 -0.489 4.932 1.00 76.75 79 HIS A O 1
ATOM 646 N N . THR A 1 80 ? -16.385 -2.250 3.557 1.00 87.81 80 THR A N 1
ATOM 647 C CA . THR A 1 80 ? -16.665 -3.244 4.591 1.00 87.81 80 THR A CA 1
ATOM 648 C C . THR A 1 80 ? -15.348 -3.657 5.224 1.00 87.81 80 THR A C 1
ATOM 650 O O . THR A 1 80 ? -14.489 -4.227 4.554 1.00 87.81 80 THR A O 1
ATOM 653 N N . ILE A 1 81 ? -15.171 -3.343 6.504 1.00 91.88 81 ILE A N 1
ATOM 654 C CA . ILE A 1 81 ? -13.936 -3.631 7.232 1.00 91.88 81 ILE A CA 1
ATOM 655 C C . ILE A 1 81 ? -14.281 -4.469 8.452 1.00 91.88 81 ILE A C 1
ATOM 657 O O . ILE A 1 81 ? -15.036 -4.042 9.330 1.00 91.88 81 ILE A O 1
ATOM 661 N N . ALA A 1 82 ? -13.715 -5.670 8.501 1.00 94.62 82 ALA A N 1
ATOM 662 C CA . ALA A 1 82 ? -13.867 -6.562 9.634 1.00 94.62 82 ALA A CA 1
ATOM 663 C C . ALA A 1 82 ? -12.954 -6.147 10.793 1.00 94.62 82 ALA A C 1
ATOM 665 O O . ALA A 1 82 ? -11.849 -5.659 10.569 1.00 94.62 82 ALA A O 1
ATOM 666 N N . ILE A 1 83 ? -13.400 -6.311 12.037 1.00 96.06 83 ILE A N 1
ATOM 667 C CA . ILE A 1 83 ? -12.666 -5.805 13.204 1.00 96.06 83 ILE A CA 1
ATOM 668 C C . ILE A 1 83 ? -12.632 -6.827 14.329 1.00 96.06 83 ILE A C 1
ATOM 670 O O . ILE A 1 83 ? -13.640 -7.465 14.614 1.00 96.06 83 ILE A O 1
ATOM 674 N N . VAL A 1 84 ? -11.496 -6.911 15.017 1.00 95.62 84 VAL A N 1
ATOM 675 C CA . VAL A 1 84 ? -11.304 -7.693 16.244 1.00 95.62 84 VAL A CA 1
ATOM 676 C C . VAL A 1 84 ? -10.498 -6.850 17.247 1.00 95.62 84 VAL A C 1
ATOM 678 O O . VAL A 1 84 ? -9.576 -6.162 16.815 1.00 95.62 84 VAL A O 1
ATOM 681 N N . PRO A 1 85 ? -10.771 -6.890 18.564 1.00 94.38 85 PRO A N 1
ATOM 682 C CA . PRO A 1 85 ? -11.926 -7.497 19.219 1.00 94.38 85 PRO A CA 1
ATOM 683 C C . PRO A 1 85 ? -13.131 -6.543 19.266 1.00 94.38 85 PRO A C 1
ATOM 685 O O . PRO A 1 85 ? -12.982 -5.315 19.290 1.00 94.38 85 PRO A O 1
ATOM 688 N N . ASN A 1 86 ? -14.336 -7.111 19.352 1.00 94.12 86 ASN A N 1
ATOM 689 C CA . ASN A 1 86 ? -15.585 -6.381 19.582 1.00 94.12 86 ASN A CA 1
ATOM 690 C C . ASN A 1 86 ? -15.690 -5.894 21.039 1.00 94.12 86 ASN A C 1
ATOM 692 O O . ASN A 1 86 ? -16.426 -6.448 21.854 1.00 94.12 86 ASN A O 1
ATOM 696 N N . THR A 1 87 ? -14.925 -4.860 21.378 1.00 93.06 87 THR A N 1
ATOM 697 C CA . THR A 1 87 ? -14.987 -4.198 22.685 1.00 93.06 87 THR A CA 1
ATOM 698 C C . THR A 1 87 ? -15.624 -2.820 22.555 1.00 93.06 87 THR A C 1
ATOM 700 O O . THR A 1 87 ? -15.573 -2.173 21.504 1.00 93.06 87 THR A O 1
ATOM 703 N N . THR A 1 88 ? -16.186 -2.318 23.654 1.00 91.69 88 THR A N 1
ATOM 704 C CA . THR A 1 88 ? -16.747 -0.959 23.709 1.00 91.69 88 THR A CA 1
ATOM 705 C C . THR A 1 88 ? -15.699 0.108 23.384 1.00 91.69 88 THR A C 1
ATOM 707 O O . THR A 1 88 ? -16.014 1.077 22.696 1.00 91.69 88 THR A O 1
ATOM 710 N N . GLN A 1 89 ? -14.444 -0.098 23.801 1.00 91.44 89 GLN A N 1
ATOM 711 C CA . GLN A 1 89 ? -13.335 0.808 23.497 1.00 91.44 89 GLN A CA 1
ATOM 712 C C . GLN A 1 89 ? -13.013 0.846 21.999 1.00 91.44 89 GLN A C 1
ATOM 714 O O . GLN A 1 89 ? -12.856 1.928 21.429 1.00 91.44 89 GLN A O 1
ATOM 719 N N . THR A 1 90 ? -12.945 -0.320 21.348 1.00 92.88 90 THR A N 1
ATOM 720 C CA . THR A 1 90 ? -12.715 -0.413 19.901 1.00 92.88 90 THR A CA 1
ATOM 721 C C . THR A 1 90 ? -13.843 0.278 19.138 1.00 92.88 90 THR A C 1
ATOM 723 O O . THR A 1 90 ? -13.582 1.125 18.286 1.00 92.88 90 THR A O 1
ATOM 726 N N . MET A 1 91 ? -15.101 0.012 19.492 1.00 93.94 91 MET A N 1
ATOM 727 C CA . MET A 1 91 ? -16.254 0.625 18.822 1.00 93.94 91 MET A CA 1
ATOM 728 C C . MET A 1 91 ? -16.326 2.145 19.023 1.00 93.94 91 MET A C 1
ATOM 730 O O . MET A 1 91 ? -16.647 2.879 18.085 1.00 93.94 91 MET A O 1
ATOM 734 N N . GLU A 1 92 ? -15.978 2.655 20.209 1.00 93.88 92 GLU A N 1
ATOM 735 C CA . GLU A 1 92 ? -15.903 4.102 20.438 1.00 93.88 92 GLU A CA 1
ATOM 736 C C . GLU A 1 92 ? -14.797 4.752 19.591 1.00 93.88 92 GLU A C 1
ATOM 738 O O . GLU A 1 92 ? -14.999 5.837 19.035 1.00 93.88 92 GLU A O 1
ATOM 743 N N . PHE A 1 93 ? -13.643 4.093 19.454 1.00 94.50 93 PHE A N 1
ATOM 744 C CA . PHE A 1 93 ? -12.550 4.570 18.612 1.00 94.50 93 PHE A CA 1
ATOM 745 C C . PHE A 1 93 ? -12.971 4.647 17.146 1.00 94.50 93 PHE A C 1
ATOM 747 O O . PHE A 1 93 ? -12.820 5.692 16.515 1.00 94.50 93 PHE A O 1
ATOM 754 N N . LEU A 1 94 ? -13.581 3.585 16.627 1.00 94.44 94 LEU A N 1
ATOM 755 C CA . LEU A 1 94 ? -14.038 3.511 15.240 1.00 94.44 94 LEU A CA 1
ATOM 756 C C . LEU A 1 94 ? -15.112 4.544 14.916 1.00 94.44 94 LEU A C 1
ATOM 758 O O . LEU A 1 94 ? -15.112 5.100 13.823 1.00 94.44 94 LEU A O 1
ATOM 762 N N . ARG A 1 95 ? -15.974 4.893 15.876 1.00 93.88 95 ARG A N 1
ATOM 763 C CA . ARG A 1 95 ? -16.923 6.002 15.706 1.00 93.88 95 ARG A CA 1
ATOM 764 C C . ARG A 1 95 ? -16.207 7.335 15.462 1.00 93.88 95 ARG A C 1
ATOM 766 O O . ARG A 1 95 ? -16.687 8.157 14.684 1.00 93.88 95 ARG A O 1
ATOM 773 N N . LYS A 1 96 ? -15.052 7.554 16.102 1.00 93.94 96 LYS A N 1
ATOM 774 C CA . LYS A 1 96 ? -14.208 8.740 15.865 1.00 93.94 96 LYS A CA 1
ATOM 775 C C . LYS A 1 96 ? -13.514 8.665 14.506 1.00 93.94 96 LYS A C 1
ATOM 777 O O . LYS A 1 96 ? -13.424 9.692 13.842 1.00 93.94 96 LYS A O 1
ATOM 782 N N . VAL A 1 97 ? -13.112 7.469 14.069 1.00 93.62 97 VAL A N 1
ATOM 783 C CA . VAL A 1 97 ? -12.578 7.233 12.715 1.00 93.62 97 VAL A CA 1
ATOM 784 C C . VAL A 1 97 ? -13.635 7.555 11.652 1.00 93.62 97 VAL A C 1
ATOM 786 O O . VAL A 1 97 ? -13.351 8.307 10.726 1.00 93.62 97 VAL A O 1
ATOM 789 N N . THR A 1 98 ? -14.870 7.067 11.802 1.00 91.88 98 THR A N 1
ATOM 790 C CA . THR A 1 98 ? -15.980 7.389 10.886 1.00 91.88 98 THR A CA 1
ATOM 791 C C . THR A 1 98 ? -16.285 8.881 10.885 1.00 91.88 98 THR A C 1
ATOM 793 O O . THR A 1 98 ? -16.388 9.480 9.824 1.00 91.88 98 THR A O 1
ATOM 796 N N . SER A 1 99 ? -16.339 9.519 12.058 1.00 91.19 99 SER A N 1
ATOM 797 C CA . SER A 1 99 ? -16.553 10.968 12.137 1.00 91.19 99 SER A CA 1
ATOM 798 C C . SER A 1 99 ? -15.440 11.765 11.449 1.00 91.19 99 SER A C 1
ATOM 800 O O . SER A 1 99 ? -15.719 12.791 10.830 1.00 91.19 99 SER A O 1
ATOM 802 N N . LEU A 1 100 ? -14.187 11.309 11.543 1.00 90.12 100 LEU A N 1
ATOM 803 C CA . LEU A 1 100 ? -13.072 11.897 10.811 1.00 90.12 100 LEU A CA 1
ATOM 804 C C . LEU A 1 100 ? -13.262 11.713 9.301 1.00 90.12 100 LEU A C 1
ATOM 806 O O . LEU A 1 100 ? -13.157 12.695 8.569 1.00 90.12 100 LEU A O 1
ATOM 810 N N . TRP A 1 101 ? -13.562 10.494 8.851 1.00 88.12 101 TRP A N 1
ATOM 811 C CA . TRP A 1 101 ? -13.827 10.182 7.445 1.00 88.12 101 TRP A CA 1
ATOM 812 C C . TRP A 1 101 ? -14.925 11.079 6.861 1.00 88.12 101 TRP A C 1
ATOM 814 O O . TRP A 1 101 ? -14.719 11.716 5.828 1.00 88.12 101 TRP A O 1
ATOM 824 N N . ASP A 1 102 ? -16.040 11.227 7.573 1.00 87.06 102 ASP A N 1
ATOM 825 C CA . ASP A 1 102 ? -17.145 12.099 7.171 1.00 87.06 102 ASP A CA 1
ATOM 826 C C . ASP A 1 102 ? -16.715 13.573 7.109 1.00 87.06 102 ASP A C 1
ATOM 828 O O . ASP A 1 102 ? -17.067 14.287 6.167 1.00 87.06 102 ASP A O 1
ATOM 832 N N . SER A 1 103 ? -15.901 14.028 8.074 1.00 87.00 103 SER A N 1
ATOM 833 C CA . SER A 1 103 ? -15.407 15.412 8.116 1.00 87.00 103 SER A CA 1
ATOM 834 C C . SER A 1 103 ? -14.476 15.758 6.954 1.00 87.00 103 SER A C 1
ATOM 836 O O . SER A 1 103 ? -14.500 16.884 6.468 1.00 87.00 103 SER A O 1
ATOM 838 N N . ILE A 1 104 ? -13.675 14.800 6.482 1.00 84.19 104 ILE A N 1
ATOM 839 C CA . ILE A 1 104 ? -12.789 15.005 5.329 1.00 84.19 104 ILE A CA 1
ATOM 840 C C . ILE A 1 104 ? -13.611 15.066 4.033 1.00 84.19 104 ILE A C 1
ATOM 842 O O . ILE A 1 104 ? -13.281 15.805 3.106 1.00 84.19 104 ILE A O 1
ATOM 846 N N . ASN A 1 105 ? -14.717 14.324 3.985 1.00 77.81 105 ASN A N 1
ATOM 847 C CA . ASN A 1 105 ? -15.535 14.158 2.792 1.00 77.81 105 ASN A CA 1
ATOM 848 C C . ASN A 1 105 ? -16.605 15.244 2.578 1.00 77.81 105 ASN A C 1
ATOM 850 O O . ASN A 1 105 ? -17.213 15.274 1.505 1.00 77.81 105 ASN A O 1
ATOM 854 N N . ASN A 1 106 ? -16.814 16.155 3.540 1.00 69.00 106 ASN A N 1
ATOM 855 C CA . ASN A 1 106 ? -17.628 17.377 3.407 1.00 69.00 106 ASN A CA 1
ATOM 856 C C . ASN A 1 106 ? -18.995 17.172 2.706 1.00 69.00 106 ASN A C 1
ATOM 858 O O . ASN A 1 106 ? -19.383 17.955 1.839 1.00 69.00 106 ASN A O 1
ATOM 862 N N . GLY A 1 107 ? -19.731 16.110 3.054 1.00 58.88 107 GLY A N 1
ATOM 863 C CA . GLY A 1 107 ? -21.106 15.894 2.574 1.00 58.88 107 GLY A CA 1
ATOM 864 C C . GLY A 1 107 ? -21.247 15.433 1.117 1.00 58.88 107 GLY A C 1
ATOM 865 O O . GLY A 1 107 ? -22.345 15.484 0.564 1.00 58.88 107 GLY A O 1
ATOM 866 N N . ARG A 1 108 ? -20.170 14.968 0.474 1.00 64.38 108 ARG A N 1
ATOM 867 C CA . ARG A 1 108 ? -20.277 14.242 -0.803 1.00 64.38 108 ARG A CA 1
ATOM 868 C C . ARG A 1 108 ? -20.916 12.867 -0.541 1.00 64.38 108 ARG A C 1
ATOM 870 O O . ARG A 1 108 ? -20.546 12.218 0.432 1.00 64.38 108 ARG A O 1
ATOM 877 N N . ASN A 1 109 ? -21.848 12.424 -1.399 1.00 59.66 109 ASN A N 1
ATOM 878 C CA . ASN A 1 109 ? -22.481 11.089 -1.354 1.00 59.66 109 ASN A CA 1
ATOM 879 C C . ASN A 1 109 ? -21.434 9.984 -1.594 1.00 59.66 109 ASN A C 1
ATOM 881 O O . ASN A 1 109 ? -21.296 9.464 -2.699 1.00 59.66 109 ASN A O 1
ATOM 885 N N . ILE A 1 110 ? -20.653 9.677 -0.566 1.00 67.44 110 ILE A N 1
ATOM 886 C CA . ILE A 1 110 ? -19.589 8.677 -0.566 1.00 67.44 110 ILE A CA 1
ATOM 887 C C . ILE A 1 110 ? -20.056 7.485 0.269 1.00 67.44 110 ILE A C 1
ATOM 889 O O . ILE A 1 110 ? -20.796 7.653 1.240 1.00 67.44 110 ILE A O 1
ATOM 893 N N . SER A 1 111 ? -19.638 6.277 -0.114 1.00 68.44 111 SER A N 1
ATOM 894 C CA . SER A 1 111 ? -19.899 5.065 0.659 1.00 68.44 111 SER A CA 1
ATOM 895 C C . SER A 1 111 ? -19.365 5.206 2.086 1.00 68.44 111 SER A C 1
ATOM 897 O O . SER A 1 111 ? -18.206 5.557 2.317 1.00 68.44 111 SER A O 1
ATOM 899 N N . MET A 1 112 ? -20.237 4.950 3.060 1.00 79.25 112 MET A N 1
ATOM 900 C CA . MET A 1 112 ? -19.862 4.926 4.469 1.00 79.25 112 MET A CA 1
ATOM 901 C C . MET A 1 112 ? -18.986 3.709 4.768 1.00 79.25 112 MET A C 1
ATOM 903 O O . MET A 1 112 ? -19.179 2.630 4.202 1.00 79.25 112 MET A O 1
ATOM 907 N N . ILE A 1 113 ? -18.057 3.875 5.712 1.00 87.38 113 ILE A N 1
ATOM 908 C CA . ILE A 1 113 ? -17.285 2.753 6.246 1.00 87.38 113 ILE A CA 1
ATOM 909 C C . ILE A 1 113 ? -18.215 1.877 7.083 1.00 87.38 113 ILE A C 1
ATOM 911 O O . ILE A 1 113 ? -18.773 2.323 8.086 1.00 87.38 113 ILE A O 1
ATOM 915 N N . THR A 1 114 ? -18.380 0.628 6.654 1.00 90.69 114 THR A N 1
ATOM 916 C CA . THR A 1 114 ? -19.189 -0.380 7.336 1.00 90.69 114 THR A CA 1
ATOM 917 C C . THR A 1 114 ? -18.275 -1.266 8.168 1.00 90.69 114 THR A C 1
ATOM 919 O O . THR A 1 114 ? -17.512 -2.078 7.650 1.00 90.69 114 THR A O 1
ATOM 922 N N . TRP A 1 115 ? -18.355 -1.097 9.481 1.00 92.75 115 TRP A N 1
ATOM 923 C CA . TRP A 1 115 ? -17.579 -1.861 10.449 1.00 92.75 115 TRP A CA 1
ATOM 924 C C . TRP A 1 115 ? -18.286 -3.178 10.783 1.00 92.75 115 TRP A C 1
ATOM 926 O O . TRP A 1 115 ? -19.433 -3.160 11.231 1.00 92.75 115 TRP A O 1
ATOM 936 N N . VAL A 1 116 ? -17.604 -4.312 10.601 1.00 94.38 116 VAL A N 1
ATOM 937 C CA . VAL A 1 116 ? -18.123 -5.651 10.927 1.00 94.38 116 VAL A CA 1
ATOM 938 C C . VAL A 1 116 ? -17.330 -6.219 12.109 1.00 94.38 116 VAL A C 1
ATOM 940 O O . VAL A 1 116 ? -16.237 -6.755 11.914 1.00 94.38 116 VAL A O 1
ATOM 943 N N . PRO A 1 117 ? -17.819 -6.065 13.350 1.00 95.19 117 PRO A N 1
ATOM 944 C CA . PRO A 1 117 ? -17.080 -6.486 14.531 1.00 95.19 117 PRO A CA 1
ATOM 945 C C . PRO A 1 117 ? -17.190 -7.998 14.772 1.00 95.19 117 PRO A C 1
ATOM 947 O O . PRO A 1 117 ? -18.257 -8.593 14.630 1.00 95.19 117 PRO A O 1
ATOM 950 N N . PHE A 1 118 ? -16.090 -8.600 15.214 1.00 96.00 118 PHE A N 1
ATOM 951 C CA . PHE A 1 118 ? -15.971 -9.993 15.635 1.00 96.00 118 PHE A CA 1
ATOM 952 C C . PHE A 1 118 ? -15.382 -10.053 17.047 1.00 96.00 118 PHE A C 1
ATOM 954 O O . PHE A 1 118 ? -14.535 -9.237 17.413 1.00 96.00 118 PHE A O 1
ATOM 961 N N . GLU A 1 119 ? -15.821 -11.016 17.858 1.00 94.06 119 GLU A N 1
ATOM 962 C CA . GLU A 1 119 ? -15.314 -11.154 19.230 1.00 94.06 119 GLU A CA 1
ATOM 963 C C . GLU A 1 119 ? -13.851 -11.595 19.256 1.00 94.06 119 GLU A C 1
ATOM 965 O O . GLU A 1 119 ? -13.043 -11.010 19.974 1.00 94.06 119 GLU A O 1
ATOM 970 N N . THR A 1 120 ? -13.500 -12.593 18.440 1.00 95.00 120 THR A N 1
ATOM 971 C CA . THR A 1 120 ? -12.151 -13.157 18.392 1.00 95.00 120 THR A CA 1
ATOM 972 C C . THR A 1 120 ? -11.629 -13.294 16.966 1.00 95.00 120 THR A C 1
ATOM 974 O O . THR A 1 120 ? -12.391 -13.396 16.001 1.00 95.00 120 THR A O 1
ATOM 977 N N . GLU A 1 121 ? -10.305 -13.389 16.830 1.00 95.38 121 GLU A N 1
ATOM 978 C CA . GLU A 1 121 ? -9.649 -13.680 15.550 1.00 95.38 121 GLU A CA 1
ATOM 979 C C . GLU A 1 121 ? -10.145 -15.000 14.936 1.00 95.38 121 GLU A C 1
ATOM 981 O O . GLU A 1 121 ? -10.290 -15.117 13.721 1.00 95.38 121 GLU A O 1
ATOM 986 N N . LYS A 1 122 ? -10.469 -15.999 15.766 1.00 96.19 122 LYS A N 1
ATOM 987 C CA . LYS A 1 122 ? -10.981 -17.290 15.285 1.00 96.19 122 LYS A CA 1
ATOM 988 C C . LYS A 1 122 ? -12.351 -17.153 14.626 1.00 96.19 122 LYS A C 1
ATOM 990 O O . LYS A 1 122 ? -12.619 -17.850 13.649 1.00 96.19 122 LYS A O 1
ATOM 995 N N . ASP A 1 123 ? -13.204 -16.273 15.142 1.00 95.75 123 ASP A N 1
ATOM 996 C CA . ASP A 1 123 ? -14.533 -16.035 14.576 1.00 95.75 123 ASP A CA 1
ATOM 997 C C . ASP A 1 123 ? -14.444 -15.266 13.260 1.00 95.75 123 ASP A C 1
ATOM 999 O O . ASP A 1 123 ? -15.122 -15.633 12.299 1.00 95.75 123 ASP A O 1
ATOM 1003 N N . LEU A 1 124 ? -13.533 -14.289 13.187 1.00 95.44 124 LEU A N 1
ATOM 1004 C CA . LEU A 1 124 ? -13.175 -13.608 11.944 1.00 95.44 124 LEU A CA 1
ATOM 1005 C C . LEU A 1 124 ? -12.713 -14.610 10.878 1.00 95.44 124 LEU A C 1
ATOM 1007 O O . LEU A 1 124 ? -13.227 -14.611 9.761 1.00 95.44 124 LEU A O 1
ATOM 1011 N N . LEU A 1 125 ? -11.771 -15.494 11.222 1.00 94.81 125 LEU A N 1
ATOM 1012 C CA . LEU A 1 125 ? -11.267 -16.508 10.294 1.00 94.81 125 LEU A CA 1
ATOM 1013 C C . LEU A 1 125 ? -12.375 -17.473 9.862 1.00 94.81 125 LEU A C 1
ATOM 1015 O O . LEU A 1 125 ? -12.465 -17.805 8.684 1.00 94.81 125 LEU A O 1
ATOM 1019 N N . ARG A 1 126 ? -13.251 -17.902 10.778 1.00 95.62 126 ARG A N 1
ATOM 1020 C CA . ARG A 1 126 ? -14.392 -18.765 10.435 1.00 95.62 126 ARG A CA 1
ATOM 1021 C C . ARG A 1 126 ? -15.331 -18.078 9.442 1.00 95.62 126 ARG A C 1
ATOM 1023 O O . ARG A 1 126 ? -15.743 -18.712 8.476 1.00 95.62 126 ARG A O 1
ATOM 1030 N N . ALA A 1 127 ? -15.647 -16.802 9.657 1.00 94.06 127 ALA A N 1
ATOM 1031 C CA . ALA A 1 127 ? -16.479 -16.026 8.741 1.00 94.06 127 ALA A CA 1
ATOM 1032 C C . ALA A 1 127 ? -15.809 -15.847 7.371 1.00 94.06 127 ALA A C 1
ATOM 1034 O O . ALA A 1 127 ? -16.459 -16.047 6.346 1.00 94.06 127 ALA A O 1
ATOM 1035 N N . TYR A 1 128 ? -14.500 -15.576 7.356 1.00 92.69 128 TYR A N 1
ATOM 1036 C CA . TYR A 1 128 ? -13.705 -15.502 6.133 1.00 92.69 128 TYR A CA 1
ATOM 1037 C C . TYR A 1 128 ? -13.757 -16.811 5.339 1.00 92.69 128 TYR A C 1
ATOM 1039 O O . TYR A 1 128 ? -14.031 -16.784 4.147 1.00 92.69 128 TYR A O 1
ATOM 1047 N N . TRP A 1 129 ? -13.570 -17.966 5.983 1.00 93.56 129 TRP A N 1
ATOM 1048 C CA . TRP A 1 129 ? -13.629 -19.261 5.295 1.00 93.56 129 TRP A CA 1
ATOM 1049 C C . TRP A 1 129 ? -15.021 -19.607 4.753 1.00 93.56 129 TRP A C 1
ATOM 1051 O O . TRP A 1 129 ? -15.120 -20.329 3.765 1.00 93.56 129 TRP A O 1
ATOM 1061 N N . MET A 1 130 ? -16.088 -19.099 5.377 1.00 94.44 130 MET A N 1
ATOM 1062 C CA . MET A 1 130 ? -17.464 -19.306 4.914 1.00 94.44 130 MET A CA 1
ATOM 1063 C C . MET A 1 130 ? -17.819 -18.414 3.721 1.00 94.44 130 MET A C 1
ATOM 1065 O O . MET A 1 130 ? -18.525 -18.861 2.820 1.00 94.44 130 MET A O 1
ATOM 1069 N N . ASN A 1 131 ? -17.359 -17.160 3.716 1.00 91.31 131 ASN A N 1
ATOM 1070 C CA . ASN A 1 131 ? -17.592 -16.223 2.619 1.00 91.31 131 ASN A CA 1
ATOM 1071 C C . ASN A 1 131 ? -16.415 -15.235 2.456 1.00 91.31 131 ASN A C 1
ATOM 1073 O O . ASN A 1 131 ? -16.489 -14.106 2.959 1.00 91.31 131 ASN A O 1
ATOM 1077 N N . PRO A 1 132 ? -15.343 -15.621 1.736 1.00 88.00 132 PRO A N 1
ATOM 1078 C CA . PRO A 1 132 ? -14.135 -14.801 1.603 1.00 88.00 132 PRO A CA 1
ATOM 1079 C C . PRO A 1 132 ? -14.388 -13.440 0.947 1.00 88.00 132 PRO A C 1
ATOM 1081 O O . PRO A 1 132 ? -13.756 -12.448 1.306 1.00 88.00 132 PRO A O 1
ATOM 1084 N N . GLU A 1 133 ? -15.334 -13.374 0.007 1.00 87.31 133 GLU A N 1
ATOM 1085 C CA . GLU A 1 133 ? -15.651 -12.152 -0.742 1.00 87.31 133 GLU A CA 1
ATOM 1086 C C . GLU A 1 133 ? -16.260 -11.052 0.142 1.00 87.31 133 GLU A C 1
ATOM 1088 O O . GLU A 1 133 ? -16.168 -9.869 -0.177 1.00 87.31 133 GLU A O 1
ATOM 1093 N N . SER A 1 134 ? -16.846 -11.424 1.284 1.00 86.75 134 SER A N 1
ATOM 1094 C CA . SER A 1 134 ? -17.468 -10.472 2.211 1.00 86.75 134 SER A CA 1
ATOM 1095 C C . SER A 1 134 ? -16.481 -9.729 3.118 1.00 86.75 134 SER A C 1
ATOM 1097 O O . SER A 1 134 ? -16.862 -8.748 3.756 1.00 86.75 134 SER A O 1
ATOM 1099 N N . ILE A 1 135 ? -15.220 -10.175 3.181 1.00 89.06 135 ILE A N 1
ATOM 1100 C CA . ILE A 1 135 ? -14.194 -9.627 4.079 1.00 89.06 135 ILE A CA 1
ATOM 1101 C C . ILE A 1 135 ? -12.968 -9.221 3.247 1.00 89.06 135 ILE A C 1
ATOM 1103 O O . ILE A 1 135 ? -12.011 -9.990 3.140 1.00 89.06 135 ILE A O 1
ATOM 1107 N N . PRO A 1 136 ? -12.979 -8.025 2.628 1.00 88.25 136 PRO A N 1
ATOM 1108 C CA . PRO A 1 136 ? -11.849 -7.544 1.836 1.00 88.25 136 PRO A CA 1
ATOM 1109 C C . PRO A 1 136 ? -10.666 -7.104 2.700 1.00 88.25 136 PRO A C 1
ATOM 1111 O O . PRO A 1 136 ? -9.515 -7.330 2.329 1.00 88.25 136 PRO A O 1
ATOM 1114 N N . ILE A 1 137 ? -10.939 -6.470 3.843 1.00 90.50 137 ILE A N 1
ATOM 1115 C CA . ILE A 1 137 ? -9.932 -5.962 4.775 1.00 90.50 137 ILE A CA 1
ATOM 1116 C C . ILE A 1 137 ? -10.409 -6.234 6.203 1.00 90.50 137 ILE A C 1
ATOM 1118 O O . ILE A 1 137 ? -11.597 -6.103 6.508 1.00 90.50 137 ILE A O 1
ATOM 1122 N N . ALA A 1 138 ? -9.480 -6.589 7.083 1.00 93.06 138 ALA A N 1
ATOM 1123 C CA . ALA A 1 138 ? -9.702 -6.733 8.509 1.00 93.06 138 ALA A CA 1
ATOM 1124 C C . ALA A 1 138 ? -8.667 -5.942 9.319 1.00 93.06 138 ALA A C 1
ATOM 1126 O O . ALA A 1 138 ? -7.517 -5.808 8.903 1.00 93.06 138 ALA A O 1
ATOM 1127 N N . VAL A 1 139 ? -9.068 -5.448 10.488 1.00 95.50 139 VAL A N 1
ATOM 1128 C CA . VAL A 1 139 ? -8.198 -4.774 11.459 1.00 95.50 139 VAL A CA 1
ATOM 1129 C C . VAL A 1 139 ? -8.282 -5.505 12.790 1.00 95.50 139 VAL A C 1
ATOM 1131 O O . VAL A 1 139 ? -9.362 -5.645 13.365 1.00 95.50 139 VAL A O 1
ATOM 1134 N N . LEU A 1 140 ? -7.143 -5.973 13.281 1.00 96.31 140 LEU A N 1
ATOM 1135 C CA . LEU A 1 140 ? -7.025 -6.634 14.574 1.00 96.31 140 LEU A CA 1
ATOM 1136 C C . LEU A 1 140 ? -6.301 -5.675 15.512 1.00 96.31 140 LEU A C 1
ATOM 1138 O O . LEU A 1 140 ? -5.171 -5.296 15.230 1.00 96.31 140 LEU A O 1
ATOM 1142 N N . PHE A 1 141 ? -6.947 -5.249 16.590 1.00 95.12 141 PHE A N 1
ATOM 1143 C CA . PHE A 1 141 ? -6.342 -4.410 17.618 1.00 95.12 141 PHE A CA 1
ATOM 1144 C C . PHE A 1 141 ? -5.779 -5.271 18.746 1.00 95.12 141 PHE A C 1
ATOM 1146 O O . PHE A 1 141 ? -6.447 -6.195 19.210 1.00 95.12 141 PHE A O 1
ATOM 1153 N N . ASP A 1 142 ? -4.595 -4.905 19.231 1.00 91.94 142 ASP A N 1
ATOM 1154 C CA . ASP A 1 142 ? -4.004 -5.520 20.419 1.00 91.94 142 ASP A CA 1
ATOM 1155 C C . ASP A 1 142 ? -4.521 -4.866 21.709 1.00 91.94 142 ASP A C 1
ATOM 1157 O O . ASP A 1 142 ? -4.921 -3.694 21.743 1.00 91.94 142 ASP A O 1
ATOM 1161 N N . ASP A 1 143 ? -4.424 -5.601 22.815 1.00 83.81 143 ASP A N 1
ATOM 1162 C CA . ASP A 1 143 ? -4.657 -5.067 24.155 1.00 83.81 143 ASP A CA 1
ATOM 1163 C C . ASP A 1 143 ? -3.597 -4.008 24.539 1.00 83.81 143 ASP A C 1
ATOM 1165 O O . ASP A 1 143 ? -2.411 -4.154 24.215 1.00 83.81 143 ASP A O 1
ATOM 1169 N N . PRO A 1 144 ? -3.970 -2.930 25.261 1.00 79.50 144 PRO A N 1
ATOM 1170 C CA . PRO A 1 144 ? -5.248 -2.687 25.937 1.00 79.50 144 PRO A CA 1
ATOM 1171 C C . PRO A 1 144 ? -6.249 -1.870 25.091 1.00 79.50 144 PRO A C 1
ATOM 1173 O O . PRO A 1 144 ? -7.021 -1.083 25.633 1.00 79.50 144 PRO A O 1
ATOM 1176 N N . GLY A 1 145 ? -6.219 -2.001 23.762 1.00 82.12 145 GLY A N 1
ATOM 1177 C CA . GLY A 1 145 ? -7.154 -1.338 22.857 1.00 82.12 145 GLY A CA 1
ATOM 1178 C C . GLY A 1 145 ? -6.724 0.064 22.391 1.00 82.12 145 GLY A C 1
ATOM 1179 O O . GLY A 1 145 ? -5.781 0.676 22.909 1.00 82.12 145 GLY A O 1
ATOM 1180 N N . PRO A 1 146 ? -7.421 0.618 21.382 1.00 87.56 146 PRO A N 1
ATOM 1181 C CA . PRO A 1 146 ? -6.942 1.777 20.627 1.00 87.56 146 PRO A CA 1
ATOM 1182 C C . PRO A 1 146 ? -7.068 3.121 21.361 1.00 87.56 146 PRO A C 1
ATOM 1184 O O . PRO A 1 146 ? -6.424 4.093 20.959 1.00 87.56 146 PRO A O 1
ATOM 1187 N N . ILE A 1 147 ? -7.858 3.223 22.437 1.00 86.25 147 ILE A N 1
ATOM 1188 C CA . ILE A 1 147 ? -8.094 4.492 23.152 1.00 86.25 147 ILE A CA 1
ATOM 1189 C C . ILE A 1 147 ? -7.101 4.686 24.295 1.00 86.25 147 ILE A C 1
ATOM 1191 O O . ILE A 1 147 ? -6.370 5.680 24.301 1.00 86.25 147 ILE A O 1
ATOM 1195 N N . GLU A 1 148 ? -7.075 3.756 25.247 1.00 83.81 148 GLU A N 1
ATOM 1196 C CA . GLU A 1 148 ? -6.350 3.924 26.511 1.00 83.81 148 GLU A CA 1
ATOM 1197 C C . GLU A 1 148 ? -4.856 3.596 26.388 1.00 83.81 148 GLU A C 1
ATOM 1199 O O . GLU A 1 148 ? -4.036 4.213 27.069 1.00 83.81 148 GLU A O 1
ATOM 1204 N N . GLY A 1 149 ? -4.496 2.678 25.486 1.00 83.12 149 GLY A N 1
ATOM 1205 C CA . GLY A 1 149 ? -3.126 2.209 25.284 1.00 83.12 149 GLY A CA 1
ATOM 1206 C C . GLY A 1 149 ? -2.351 2.889 24.160 1.00 83.12 149 GLY A C 1
ATOM 1207 O O . GLY A 1 149 ? -2.802 3.839 23.511 1.00 83.12 149 GLY A O 1
ATOM 1208 N N . GLN A 1 150 ? -1.156 2.353 23.900 1.00 87.81 150 GLN A N 1
ATOM 1209 C CA . GLN A 1 150 ? -0.462 2.567 22.633 1.00 87.81 150 GLN A CA 1
ATOM 1210 C C . GLN A 1 150 ? -1.288 1.921 21.515 1.00 87.81 150 GLN A C 1
ATOM 1212 O O . GLN A 1 150 ? -1.698 0.773 21.650 1.00 87.81 150 GLN A O 1
ATOM 1217 N N . LEU A 1 151 ? -1.520 2.651 20.421 1.00 91.50 151 LEU A N 1
ATOM 1218 C CA . LEU A 1 151 ? -2.210 2.090 19.264 1.00 91.50 151 LEU A CA 1
ATOM 1219 C C . LEU A 1 151 ? -1.315 1.014 18.634 1.00 91.50 151 LEU A C 1
ATOM 1221 O O . LEU A 1 151 ? -0.231 1.322 18.141 1.00 91.50 151 LEU A O 1
ATOM 1225 N N . LYS A 1 152 ? -1.774 -0.233 18.703 1.00 94.19 152 LYS A N 1
ATOM 1226 C CA . LYS A 1 152 ? -1.155 -1.415 18.108 1.00 94.19 152 LYS A CA 1
ATOM 1227 C C . LYS A 1 152 ? -2.243 -2.191 17.385 1.00 94.19 152 LYS A C 1
ATOM 1229 O O . LYS A 1 152 ? -3.301 -2.442 17.965 1.00 94.19 152 LYS A O 1
ATOM 1234 N N . TYR A 1 153 ? -2.014 -2.472 16.112 1.00 95.12 153 TYR A N 1
ATOM 1235 C CA . TYR A 1 153 ? -2.975 -3.169 15.277 1.00 95.12 153 TYR A CA 1
ATOM 1236 C C . TYR A 1 153 ? -2.293 -3.844 14.091 1.00 95.12 153 TYR A C 1
ATOM 1238 O O . TYR A 1 153 ? -1.232 -3.414 13.637 1.00 95.12 153 TYR A O 1
ATOM 1246 N N . GLU A 1 154 ? -2.957 -4.861 13.557 1.00 94.69 154 GLU A N 1
ATOM 1247 C CA . GLU A 1 154 ? -2.623 -5.518 12.301 1.00 94.69 154 GLU A CA 1
ATOM 1248 C C . GLU A 1 154 ? -3.727 -5.241 11.281 1.00 94.69 154 GLU A C 1
ATOM 1250 O O . GLU A 1 154 ? -4.906 -5.471 11.554 1.00 94.69 154 GLU A O 1
ATOM 1255 N N . ILE A 1 155 ? -3.353 -4.783 10.088 1.00 93.00 155 ILE A N 1
ATOM 1256 C CA . ILE A 1 155 ? -4.263 -4.740 8.941 1.00 93.00 155 ILE A CA 1
ATOM 1257 C C . ILE A 1 155 ? -4.021 -6.001 8.116 1.00 93.00 155 ILE A C 1
ATOM 1259 O O . ILE A 1 155 ? -2.897 -6.264 7.688 1.00 93.00 155 ILE A O 1
ATOM 1263 N N . ARG A 1 156 ? -5.082 -6.766 7.868 1.00 90.62 156 ARG A N 1
ATOM 1264 C CA . ARG A 1 156 ? -5.063 -7.959 7.019 1.00 90.62 156 ARG A CA 1
ATOM 1265 C C . ARG A 1 156 ? -5.920 -7.717 5.788 1.00 90.62 156 ARG A C 1
ATOM 1267 O O . ARG A 1 156 ? -7.071 -7.310 5.905 1.00 90.62 156 ARG A O 1
ATOM 1274 N N . THR A 1 157 ? -5.366 -7.966 4.614 1.00 88.25 157 THR A N 1
ATOM 1275 C CA . THR A 1 157 ? -6.041 -7.808 3.321 1.00 88.25 157 THR A CA 1
ATOM 1276 C C . THR A 1 157 ? -6.366 -9.175 2.733 1.00 88.25 157 THR A C 1
ATOM 1278 O O . THR A 1 157 ? -5.633 -10.144 2.938 1.00 88.25 157 THR A O 1
ATOM 1281 N N . ASN A 1 158 ? -7.479 -9.272 2.008 1.00 87.69 158 ASN A N 1
ATOM 1282 C CA . ASN A 1 158 ? -7.818 -10.472 1.258 1.00 87.69 158 ASN A CA 1
ATOM 1283 C C . ASN A 1 158 ? -7.061 -10.463 -0.081 1.00 87.69 158 ASN A C 1
ATOM 1285 O O . ASN A 1 158 ? -7.415 -9.674 -0.966 1.00 87.69 158 ASN A O 1
ATOM 1289 N N . PRO A 1 159 ? -6.077 -11.363 -0.278 1.00 81.81 159 PRO A N 1
ATOM 1290 C CA . PRO A 1 159 ? -5.273 -11.398 -1.497 1.00 81.81 159 PRO A CA 1
ATOM 1291 C C . PRO A 1 159 ? -6.092 -11.739 -2.750 1.00 81.81 159 PRO A C 1
ATOM 1293 O O . PRO A 1 159 ? -5.631 -11.486 -3.858 1.00 81.81 159 PRO A O 1
ATOM 1296 N N . SER A 1 160 ? -7.296 -12.296 -2.588 1.00 81.38 160 SER A N 1
ATOM 1297 C CA . SER A 1 160 ? -8.193 -12.650 -3.695 1.00 81.38 160 SER A CA 1
ATOM 1298 C C . SER A 1 160 ? -8.984 -11.454 -4.236 1.00 81.38 160 SER A C 1
ATOM 1300 O O . SER A 1 160 ? -9.517 -11.541 -5.337 1.00 81.38 160 SER A O 1
ATOM 1302 N N . LEU A 1 161 ? -9.090 -10.361 -3.469 1.00 78.12 161 LEU A N 1
ATOM 1303 C CA . LEU A 1 161 ? -9.838 -9.156 -3.850 1.00 78.12 161 LEU A CA 1
ATOM 1304 C C . LEU A 1 161 ? -8.900 -7.986 -4.135 1.00 78.12 161 LEU A C 1
ATOM 1306 O O . LEU A 1 161 ? -8.889 -7.445 -5.237 1.00 78.12 161 LEU A O 1
ATOM 1310 N N . TYR A 1 162 ? -8.095 -7.617 -3.138 1.00 74.69 162 TYR A N 1
ATOM 1311 C CA . TYR A 1 162 ? -7.148 -6.514 -3.224 1.00 74.69 162 TYR A CA 1
ATOM 1312 C C . TYR A 1 162 ? -5.777 -7.036 -2.818 1.00 74.69 162 TYR A C 1
ATOM 1314 O O . TYR A 1 162 ? -5.468 -7.180 -1.633 1.00 74.69 162 TYR A O 1
ATOM 1322 N N . ALA A 1 163 ? -4.963 -7.354 -3.821 1.00 71.94 163 ALA A N 1
ATOM 1323 C CA . ALA A 1 163 ? -3.620 -7.851 -3.592 1.00 71.94 163 ALA A CA 1
ATOM 1324 C C . ALA A 1 163 ? -2.756 -6.757 -2.952 1.00 71.94 163 ALA A C 1
ATOM 1326 O O . ALA A 1 163 ? -2.679 -5.630 -3.440 1.00 71.94 163 ALA A O 1
ATOM 1327 N N . THR A 1 164 ? -2.103 -7.108 -1.850 1.00 82.19 164 THR A N 1
ATOM 1328 C CA . THR A 1 164 ? -0.945 -6.389 -1.316 1.00 82.19 164 THR A CA 1
ATOM 1329 C C . THR A 1 164 ? 0.331 -7.114 -1.731 1.00 82.19 164 THR A C 1
ATOM 1331 O O . THR A 1 164 ? 0.275 -8.306 -2.056 1.00 82.19 164 THR A O 1
ATOM 1334 N N . PRO A 1 165 ? 1.495 -6.451 -1.662 1.00 82.69 165 PRO A N 1
ATOM 1335 C CA . PRO A 1 165 ? 2.749 -7.054 -2.084 1.00 82.69 165 PRO A CA 1
ATOM 1336 C C . PRO A 1 165 ? 3.047 -8.332 -1.314 1.00 82.69 165 PRO A C 1
ATOM 1338 O O . PRO A 1 165 ? 2.827 -8.381 -0.098 1.00 82.69 165 PRO A O 1
ATOM 1341 N N . PRO A 1 166 ? 3.584 -9.361 -1.985 1.00 78.25 166 PRO A N 1
ATOM 1342 C CA . PRO A 1 166 ? 3.973 -10.580 -1.309 1.00 78.25 166 PRO A CA 1
ATOM 1343 C C . PRO A 1 166 ? 5.115 -10.292 -0.332 1.00 78.25 166 PRO A C 1
ATOM 1345 O O . PRO A 1 166 ? 6.121 -9.672 -0.676 1.00 78.25 166 PRO A O 1
ATOM 1348 N N . THR A 1 167 ? 4.992 -10.809 0.888 1.00 80.06 167 THR A N 1
ATOM 1349 C CA . THR A 1 167 ? 6.016 -10.675 1.937 1.00 80.06 167 THR A CA 1
ATOM 1350 C C . THR A 1 167 ? 7.276 -11.498 1.653 1.00 80.06 167 THR A C 1
ATOM 1352 O O . THR A 1 167 ? 8.290 -11.337 2.326 1.00 80.06 167 THR A O 1
ATOM 1355 N N . THR A 1 168 ? 7.241 -12.369 0.640 1.00 83.25 168 THR A N 1
ATOM 1356 C CA . THR A 1 168 ? 8.362 -13.224 0.229 1.00 83.25 168 THR A CA 1
ATOM 1357 C C . THR A 1 168 ? 9.393 -12.507 -0.640 1.00 83.25 168 THR A C 1
ATOM 1359 O O . THR A 1 168 ? 10.505 -13.009 -0.788 1.00 83.25 168 THR A O 1
ATOM 1362 N N . SER A 1 169 ? 9.054 -11.359 -1.237 1.00 79.56 169 SER A N 1
ATOM 1363 C CA . SER A 1 169 ? 9.964 -10.594 -2.096 1.00 79.56 169 SER A CA 1
ATOM 1364 C C . SER A 1 169 ? 10.216 -9.206 -1.521 1.00 79.56 169 SER A C 1
ATOM 1366 O O . SER A 1 169 ? 9.336 -8.350 -1.532 1.00 79.56 169 SER A O 1
ATOM 1368 N N . LEU A 1 170 ? 11.445 -8.974 -1.063 1.00 78.75 170 LEU A N 1
ATOM 1369 C CA . LEU A 1 170 ? 11.880 -7.677 -0.530 1.00 78.75 170 LEU A CA 1
ATOM 1370 C C . LEU A 1 170 ? 12.114 -6.627 -1.624 1.00 78.75 170 LEU A C 1
ATOM 1372 O O . LEU A 1 170 ? 11.999 -5.433 -1.364 1.00 78.75 170 LEU A O 1
ATOM 1376 N N . TYR A 1 171 ? 12.455 -7.067 -2.836 1.00 79.19 171 TYR A N 1
ATOM 1377 C CA . TYR A 1 171 ? 12.869 -6.194 -3.929 1.00 79.19 171 TYR A CA 1
ATOM 1378 C C . TYR A 1 171 ? 12.089 -6.504 -5.204 1.00 79.19 171 TYR A C 1
ATOM 1380 O O . TYR A 1 171 ? 11.747 -7.655 -5.474 1.00 79.19 171 TYR A O 1
ATOM 1388 N N . SER A 1 172 ? 11.850 -5.462 -5.997 1.00 75.50 172 SER A N 1
ATOM 1389 C CA . SER A 1 172 ? 11.352 -5.562 -7.369 1.00 75.50 172 SER A CA 1
ATOM 1390 C C . SER A 1 172 ? 12.430 -5.098 -8.347 1.00 75.50 172 SER A C 1
ATOM 1392 O O . SER A 1 172 ? 13.465 -4.571 -7.937 1.00 75.50 172 SER A O 1
ATOM 1394 N N . SER A 1 173 ? 12.199 -5.288 -9.646 1.00 76.12 173 SER A N 1
ATOM 1395 C CA . SER A 1 173 ? 13.106 -4.773 -10.675 1.00 76.12 173 SER A CA 1
ATOM 1396 C C . SER A 1 173 ? 13.220 -3.245 -10.603 1.00 76.12 173 SER A C 1
ATOM 1398 O O . SER A 1 173 ? 12.250 -2.555 -10.290 1.00 76.12 173 SER A O 1
ATOM 1400 N N . GLU A 1 174 ? 14.384 -2.694 -10.954 1.00 73.06 174 GLU A N 1
ATOM 1401 C CA . GLU A 1 174 ? 14.629 -1.240 -10.937 1.00 73.06 174 GLU A CA 1
ATOM 1402 C C . GLU A 1 174 ? 13.692 -0.444 -11.867 1.00 73.06 174 GLU A C 1
ATOM 1404 O O . GLU A 1 174 ? 13.517 0.765 -11.701 1.00 73.06 174 GLU A O 1
ATOM 1409 N N . LEU A 1 175 ? 13.071 -1.129 -12.834 1.00 72.75 175 LEU A N 1
ATOM 1410 C CA . LEU A 1 175 ? 12.107 -0.578 -13.787 1.00 72.75 175 LEU A CA 1
ATOM 1411 C C . LEU A 1 175 ? 10.660 -0.594 -13.267 1.00 72.75 175 LEU A C 1
ATOM 1413 O O . LEU A 1 175 ? 9.849 0.190 -13.749 1.00 72.75 175 LEU A O 1
ATOM 1417 N N . ALA A 1 176 ? 10.333 -1.442 -12.287 1.00 73.25 176 ALA A N 1
ATOM 1418 C CA . ALA A 1 176 ? 8.959 -1.726 -11.855 1.00 73.25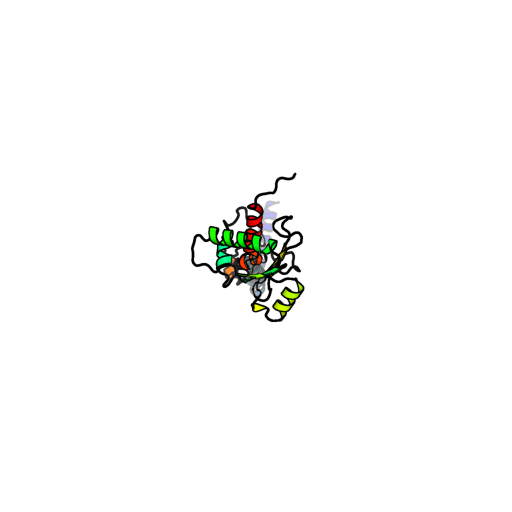 176 ALA A CA 1
ATOM 1419 C C . ALA A 1 176 ? 8.179 -0.493 -11.368 1.00 73.25 176 ALA A C 1
ATOM 1421 O O . ALA A 1 176 ? 6.983 -0.382 -11.598 1.00 73.25 176 ALA A O 1
ATOM 1422 N N . CYS A 1 177 ? 8.859 0.447 -10.709 1.00 73.38 177 CYS A N 1
ATOM 1423 C CA . CYS A 1 177 ? 8.251 1.665 -10.157 1.00 73.38 177 CYS A CA 1
ATOM 1424 C C . CYS A 1 177 ? 8.690 2.938 -10.897 1.00 73.38 177 CYS A C 1
ATOM 1426 O O . CYS A 1 177 ? 8.562 4.053 -10.384 1.00 73.38 177 CYS A O 1
ATOM 1428 N N . ARG A 1 178 ? 9.265 2.800 -12.097 1.00 71.31 178 ARG A N 1
ATOM 1429 C CA . ARG A 1 178 ? 9.722 3.940 -12.893 1.00 71.31 178 ARG A CA 1
ATOM 1430 C C . ARG A 1 178 ? 8.827 4.117 -14.110 1.00 71.31 178 ARG A C 1
ATOM 1432 O O . ARG A 1 178 ? 8.711 3.220 -14.937 1.00 71.31 178 ARG A O 1
ATOM 1439 N N . SER A 1 179 ? 8.281 5.325 -14.264 1.00 63.28 179 SER A N 1
ATOM 1440 C CA . SER A 1 179 ? 7.624 5.723 -15.505 1.00 63.28 179 SER A CA 1
ATOM 1441 C C . SER A 1 179 ? 8.580 5.545 -16.686 1.00 63.28 179 SER A C 1
ATOM 1443 O O . SER A 1 179 ? 9.618 6.200 -16.803 1.00 63.28 179 SER A O 1
ATOM 1445 N N . THR A 1 180 ? 8.211 4.617 -17.557 1.00 57.94 180 THR A N 1
ATOM 1446 C CA . THR A 1 180 ? 8.895 4.272 -18.806 1.00 57.94 180 THR A CA 1
ATOM 1447 C C . THR A 1 180 ? 8.234 4.970 -19.995 1.00 57.94 180 THR A C 1
ATOM 1449 O O . THR A 1 180 ? 8.518 4.643 -21.138 1.00 57.94 180 THR A O 1
ATOM 1452 N N . ALA A 1 181 ? 7.415 6.001 -19.745 1.00 53.75 181 ALA A N 1
ATOM 1453 C CA . ALA A 1 181 ? 6.686 6.777 -20.753 1.00 53.75 181 ALA A CA 1
ATOM 1454 C C . ALA A 1 181 ? 7.575 7.549 -21.759 1.00 53.75 181 ALA A C 1
ATOM 1456 O O . ALA A 1 181 ? 7.058 8.273 -22.605 1.00 53.75 181 ALA A O 1
ATOM 1457 N N . LYS A 1 182 ? 8.908 7.413 -21.695 1.00 54.66 182 LYS A N 1
ATOM 1458 C CA . LYS A 1 182 ? 9.812 7.910 -22.741 1.00 54.66 182 LYS A CA 1
ATOM 1459 C C . LYS A 1 182 ? 9.794 6.968 -23.952 1.00 54.66 182 LYS A C 1
ATOM 1461 O O . LYS A 1 182 ? 9.950 5.759 -23.803 1.00 54.66 182 LYS A O 1
ATOM 1466 N N . GLU A 1 183 ? 9.707 7.572 -25.136 1.00 56.47 183 GLU A N 1
ATOM 1467 C CA . GLU A 1 183 ? 9.471 7.010 -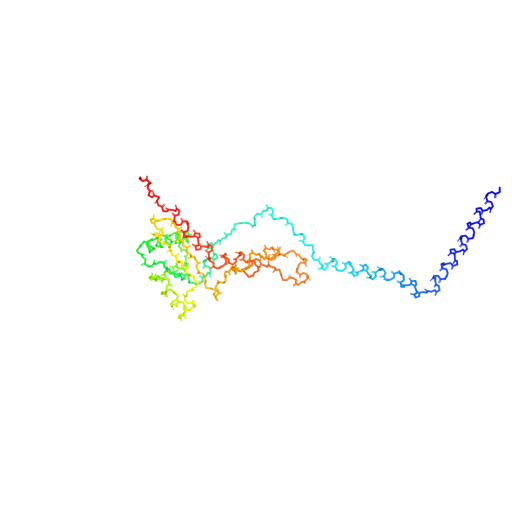26.485 1.00 56.47 183 GLU A CA 1
ATOM 1468 C C . GLU A 1 183 ? 10.239 5.733 -26.886 1.00 56.47 183 GLU A C 1
ATOM 1470 O O . GLU A 1 183 ? 9.843 5.043 -27.823 1.00 56.47 183 GLU A O 1
ATOM 1475 N N . TRP A 1 184 ? 11.345 5.395 -26.223 1.00 56.94 184 TRP A N 1
ATOM 1476 C CA . TRP A 1 184 ? 12.167 4.241 -26.596 1.00 56.94 184 TRP A CA 1
ATOM 1477 C C . TRP A 1 184 ? 11.638 2.910 -26.005 1.00 56.94 184 TRP A C 1
ATOM 1479 O O . TRP A 1 184 ? 11.719 1.868 -26.659 1.00 56.94 184 TRP A O 1
ATOM 1489 N N . TYR A 1 185 ? 11.045 2.932 -24.800 1.00 55.59 185 TYR A N 1
ATOM 1490 C CA . TYR A 1 185 ? 10.467 1.735 -24.164 1.00 55.59 185 TYR A CA 1
ATOM 1491 C C . TYR A 1 185 ? 9.184 1.286 -24.886 1.00 55.59 185 TYR A C 1
ATOM 1493 O O . TYR A 1 185 ? 8.936 0.093 -25.036 1.00 55.59 185 TYR A O 1
ATOM 1501 N N . THR A 1 186 ? 8.418 2.238 -25.431 1.00 55.19 186 THR A N 1
ATOM 1502 C CA . THR A 1 186 ? 7.241 1.967 -26.271 1.00 55.19 186 THR A CA 1
ATOM 1503 C C . THR A 1 186 ? 7.609 1.338 -27.621 1.00 55.19 186 THR A C 1
ATOM 1505 O O . THR A 1 186 ? 6.853 0.510 -28.121 1.00 55.19 186 THR A O 1
ATOM 1508 N N . PHE A 1 187 ? 8.774 1.666 -28.197 1.00 53.75 187 PHE A N 1
ATOM 1509 C CA . PHE A 1 187 ? 9.255 1.091 -29.465 1.00 53.75 187 PHE A CA 1
ATOM 1510 C C . PHE A 1 187 ? 9.692 -0.381 -29.347 1.00 53.75 187 PHE A C 1
ATOM 1512 O O . PHE A 1 187 ? 9.534 -1.150 -30.293 1.00 53.75 187 PHE A O 1
ATOM 1519 N N . THR A 1 188 ? 10.223 -0.797 -28.194 1.00 55.91 188 THR A N 1
ATOM 1520 C CA . THR A 1 188 ? 10.731 -2.165 -27.971 1.00 55.91 188 THR A CA 1
ATOM 1521 C C . THR A 1 188 ? 9.682 -3.145 -27.445 1.00 55.91 188 THR A C 1
ATOM 1523 O O . THR A 1 188 ? 10.002 -4.303 -27.184 1.00 55.91 188 THR A O 1
ATOM 1526 N N . GLY A 1 189 ? 8.426 -2.709 -27.291 1.00 49.19 189 GLY A N 1
ATOM 1527 C CA . GLY A 1 189 ? 7.357 -3.545 -26.742 1.00 49.19 189 GLY A CA 1
ATOM 1528 C C . GLY A 1 189 ? 7.573 -3.917 -25.273 1.00 49.19 189 GLY A C 1
ATOM 1529 O O . GLY A 1 189 ? 6.868 -4.783 -24.754 1.00 49.19 189 GLY A O 1
ATOM 1530 N N . VAL A 1 190 ? 8.527 -3.267 -24.593 1.00 52.59 190 VAL A N 1
ATOM 1531 C CA . VAL A 1 190 ? 8.627 -3.320 -23.139 1.00 52.59 190 VAL A CA 1
ATOM 1532 C C . VAL A 1 190 ? 7.397 -2.588 -22.636 1.00 52.59 190 VAL A C 1
ATOM 1534 O O . VAL A 1 190 ? 7.333 -1.360 -22.707 1.00 52.59 190 VAL A O 1
ATOM 1537 N N . LEU A 1 191 ? 6.390 -3.359 -22.213 1.00 49.16 191 LEU A N 1
ATOM 1538 C CA . LEU A 1 191 ? 5.178 -2.812 -21.622 1.00 49.16 191 LEU A CA 1
ATOM 1539 C C . LEU A 1 191 ? 5.627 -1.808 -20.567 1.00 49.16 191 LEU A C 1
ATOM 1541 O O . LEU A 1 191 ? 6.372 -2.202 -19.659 1.00 49.16 191 LEU A O 1
ATOM 1545 N N . PRO A 1 192 ? 5.266 -0.521 -20.710 1.00 50.97 192 PRO A N 1
ATOM 1546 C CA . PRO A 1 192 ? 5.646 0.431 -19.707 1.00 50.97 192 PRO A CA 1
ATOM 1547 C C . PRO A 1 192 ? 5.110 -0.106 -18.388 1.00 50.97 192 PRO A C 1
ATOM 1549 O O . PRO A 1 192 ? 3.942 -0.495 -18.308 1.00 50.97 192 PRO A O 1
ATOM 1552 N N . ALA A 1 193 ? 5.970 -0.181 -17.375 1.00 50.19 193 ALA A N 1
ATOM 1553 C CA . ALA A 1 193 ? 5.520 -0.341 -16.006 1.00 50.19 193 ALA A CA 1
ATOM 1554 C C . ALA A 1 193 ? 4.754 0.946 -15.667 1.00 50.19 193 ALA A C 1
ATOM 1556 O O . ALA A 1 193 ? 5.292 1.904 -15.118 1.00 50.19 193 ALA A O 1
ATOM 1557 N N . ILE A 1 194 ? 3.517 1.032 -16.161 1.00 50.00 194 ILE A N 1
ATOM 1558 C CA . ILE A 1 194 ? 2.557 2.064 -15.806 1.00 50.00 194 ILE A CA 1
ATOM 1559 C C . ILE A 1 194 ? 2.400 1.911 -14.310 1.00 50.00 194 ILE A C 1
ATOM 1561 O O . ILE A 1 194 ? 2.147 0.797 -13.869 1.00 50.00 194 ILE A O 1
ATOM 1565 N N . GLU A 1 195 ? 2.519 3.000 -13.562 1.00 54.91 195 GLU A N 1
ATOM 1566 C CA . GLU A 1 195 ? 2.408 3.092 -12.098 1.00 54.91 195 GLU A CA 1
ATOM 1567 C C . GLU A 1 195 ? 1.048 2.621 -11.525 1.00 54.91 195 GLU A C 1
ATOM 1569 O O . GLU A 1 195 ? 0.661 3.017 -10.432 1.00 54.91 195 GLU A O 1
ATOM 1574 N N . GLY A 1 196 ? 0.291 1.784 -12.233 1.00 52.94 196 GLY A N 1
ATOM 1575 C CA . GLY A 1 196 ? -0.824 1.036 -11.677 1.00 52.94 196 GLY A CA 1
ATOM 1576 C C . GLY A 1 196 ? -0.365 0.040 -10.611 1.00 52.94 196 GLY A C 1
ATOM 1577 O O . GLY A 1 196 ? 0.822 -0.276 -10.485 1.00 52.94 196 GLY A O 1
ATOM 1578 N N . GLY A 1 197 ? -1.330 -0.462 -9.841 1.00 50.34 197 GLY A N 1
ATOM 1579 C CA . GLY A 1 197 ? -1.076 -1.374 -8.723 1.00 50.34 197 GLY A CA 1
ATOM 1580 C C . GLY A 1 197 ? -0.288 -2.629 -9.102 1.00 50.34 197 GLY A C 1
ATOM 1581 O O . GLY A 1 197 ? 0.484 -3.121 -8.291 1.00 50.34 197 GLY A O 1
ATOM 1582 N N . ASP A 1 198 ? -0.389 -3.119 -10.336 1.00 57.75 198 ASP A N 1
ATOM 1583 C CA . ASP A 1 198 ? 0.207 -4.413 -10.692 1.00 57.75 198 ASP A CA 1
ATOM 1584 C C . ASP A 1 198 ? 1.698 -4.354 -11.056 1.00 57.75 198 ASP A C 1
ATOM 1586 O O . ASP A 1 198 ? 2.394 -5.362 -10.949 1.00 57.75 198 ASP A O 1
ATOM 1590 N N . SER A 1 199 ? 2.221 -3.197 -11.479 1.00 66.56 199 SER A N 1
ATOM 1591 C CA . SER A 1 199 ? 3.605 -3.093 -11.969 1.00 66.56 199 SER A CA 1
ATOM 1592 C C . SER A 1 199 ? 4.604 -2.725 -10.869 1.00 66.56 199 SER A C 1
ATOM 1594 O O . SER A 1 199 ? 5.703 -3.279 -10.821 1.00 66.56 199 SER A O 1
ATOM 1596 N N . CYS A 1 200 ? 4.207 -1.830 -9.960 1.00 78.44 200 CYS A N 1
ATOM 1597 C CA . CYS A 1 200 ? 4.999 -1.374 -8.831 1.00 78.44 200 CYS A CA 1
ATOM 1598 C C . CYS A 1 200 ? 4.408 -1.956 -7.545 1.00 78.44 200 CYS A C 1
ATOM 1600 O O . CYS A 1 200 ? 3.361 -1.480 -7.102 1.00 78.44 200 CYS A O 1
ATOM 1602 N N . PRO A 1 201 ? 5.079 -2.923 -6.888 1.00 80.56 201 PRO A N 1
ATOM 1603 C CA . PRO A 1 201 ? 4.531 -3.553 -5.692 1.00 80.56 201 PRO A CA 1
ATOM 1604 C C . PRO A 1 201 ? 4.158 -2.531 -4.615 1.00 80.56 201 PRO A C 1
ATOM 1606 O O . PRO A 1 201 ? 3.086 -2.605 -4.037 1.00 80.56 201 PRO A O 1
ATOM 1609 N N . VAL A 1 202 ? 4.966 -1.492 -4.399 1.00 80.25 202 VAL A N 1
ATOM 1610 C CA . VAL A 1 202 ? 4.665 -0.468 -3.382 1.00 80.25 202 VAL A CA 1
ATOM 1611 C C . VAL A 1 202 ? 3.301 0.203 -3.612 1.00 80.25 202 VAL A C 1
ATOM 1613 O O . VAL A 1 202 ? 2.582 0.471 -2.649 1.00 80.25 202 VAL A O 1
ATOM 1616 N N . ASN A 1 203 ? 2.891 0.393 -4.868 1.00 81.38 203 ASN A N 1
ATOM 1617 C CA . ASN A 1 203 ? 1.609 1.010 -5.197 1.00 81.38 203 ASN A CA 1
ATOM 1618 C C . ASN A 1 203 ? 0.414 0.118 -4.835 1.00 81.38 203 ASN A C 1
ATOM 1620 O O . ASN A 1 203 ? -0.682 0.630 -4.630 1.00 81.38 203 ASN A O 1
ATOM 1624 N N . GLN A 1 204 ? 0.597 -1.192 -4.671 1.00 82.94 204 GLN A N 1
ATOM 1625 C CA . GLN A 1 204 ? -0.473 -2.077 -4.203 1.00 82.94 204 GLN A CA 1
ATOM 1626 C C . GLN A 1 204 ? -0.983 -1.668 -2.818 1.00 82.94 204 GLN A C 1
ATOM 1628 O O . GLN A 1 204 ? -2.184 -1.721 -2.573 1.00 82.94 204 GLN A O 1
ATOM 1633 N N . TYR A 1 205 ? -0.122 -1.169 -1.924 1.00 85.62 205 TYR A N 1
ATOM 1634 C CA . TYR A 1 205 ? -0.564 -0.633 -0.628 1.00 85.62 205 TYR A CA 1
ATOM 1635 C C . TYR A 1 205 ? -1.416 0.639 -0.763 1.00 85.62 205 TYR A C 1
ATOM 1637 O O . TYR A 1 205 ? -2.292 0.898 0.063 1.00 85.62 205 TYR A O 1
ATOM 1645 N N . TYR A 1 206 ? -1.174 1.426 -1.812 1.00 83.81 206 TYR A N 1
ATOM 1646 C CA . TYR A 1 206 ? -1.954 2.617 -2.132 1.00 83.81 206 TYR A CA 1
ATOM 1647 C C . TYR A 1 206 ? -3.322 2.242 -2.721 1.00 83.81 206 TYR A C 1
ATOM 1649 O O . TYR A 1 206 ? -4.354 2.658 -2.197 1.00 83.81 206 TYR A O 1
ATOM 1657 N N . PHE A 1 207 ? -3.343 1.389 -3.750 1.00 79.94 207 PHE A N 1
ATOM 1658 C CA . PHE A 1 207 ? -4.568 1.006 -4.462 1.00 79.94 207 PHE A CA 1
ATOM 1659 C C . PHE A 1 207 ? -5.468 0.032 -3.688 1.00 79.94 207 PHE A C 1
ATOM 1661 O O . PHE A 1 207 ? -6.681 0.071 -3.861 1.00 79.94 207 PHE A O 1
ATOM 1668 N N . SER A 1 208 ? -4.913 -0.801 -2.802 1.00 81.44 208 SER A N 1
ATOM 1669 C CA . SER A 1 208 ? -5.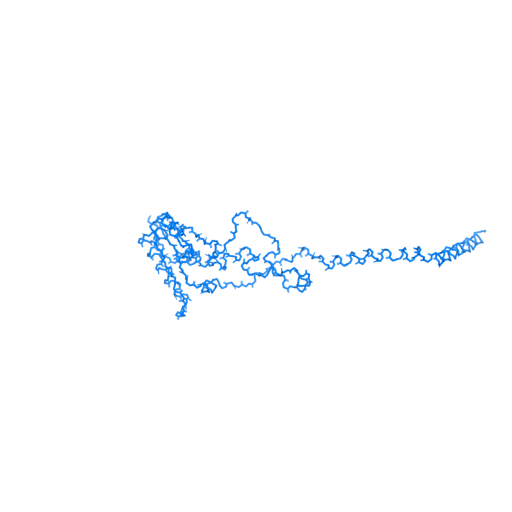704 -1.707 -1.946 1.00 81.44 208 SER A CA 1
ATOM 1670 C C . SER A 1 208 ? -6.483 -0.987 -0.842 1.00 81.44 208 SER A C 1
ATOM 1672 O O . SER A 1 208 ? -7.273 -1.613 -0.141 1.00 81.44 208 SER A O 1
ATOM 1674 N N . GLY A 1 209 ? 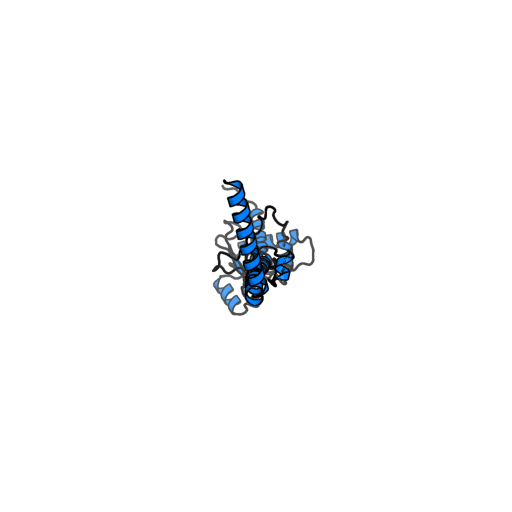-6.242 0.312 -0.631 1.00 84.25 209 GLY A N 1
ATOM 1675 C CA . GLY A 1 209 ? -6.821 1.061 0.481 1.00 84.25 209 GLY A CA 1
ATOM 1676 C C . GLY A 1 209 ? -6.132 0.825 1.828 1.00 84.25 209 GLY A C 1
ATOM 1677 O O . GLY A 1 209 ? -6.508 1.461 2.813 1.00 84.25 209 GLY A O 1
ATOM 1678 N N . PHE A 1 210 ? -5.098 -0.023 1.877 1.00 89.12 210 PHE A N 1
ATOM 1679 C CA . PHE A 1 210 ? -4.312 -0.296 3.082 1.00 89.12 210 PHE A CA 1
ATOM 1680 C C . PHE A 1 210 ? -3.754 0.993 3.698 1.00 89.12 210 PHE A C 1
ATOM 1682 O O . PHE A 1 210 ? -4.010 1.282 4.867 1.00 89.12 210 PHE A O 1
ATOM 1689 N N . LEU A 1 211 ? -3.049 1.808 2.902 1.00 90.62 211 LEU A N 1
ATOM 1690 C CA . LEU A 1 211 ? -2.442 3.052 3.395 1.00 90.62 211 LEU A CA 1
ATOM 1691 C C . LEU A 1 211 ? -3.492 4.071 3.842 1.00 90.62 211 LEU A C 1
ATOM 1693 O O . LEU A 1 211 ? -3.272 4.792 4.812 1.00 90.62 211 LEU A O 1
ATOM 1697 N N . ALA A 1 212 ? -4.634 4.131 3.156 1.00 89.75 212 ALA A N 1
ATOM 1698 C CA . ALA A 1 212 ? -5.718 5.039 3.509 1.00 89.75 212 ALA A CA 1
ATOM 1699 C C . ALA A 1 212 ? -6.331 4.679 4.863 1.00 89.75 212 ALA A C 1
ATOM 1701 O O . ALA A 1 212 ? -6.493 5.548 5.720 1.00 89.75 212 ALA A O 1
ATOM 1702 N N . LEU A 1 213 ? -6.609 3.391 5.081 1.00 91.50 213 LEU A N 1
ATOM 1703 C CA . LEU A 1 213 ? -7.102 2.898 6.359 1.00 91.50 213 LEU A CA 1
ATOM 1704 C C . LEU A 1 213 ? -6.085 3.141 7.477 1.00 91.50 213 LEU A C 1
ATOM 1706 O O . LEU A 1 213 ? -6.451 3.670 8.524 1.00 91.50 213 LEU A O 1
ATOM 1710 N N . GLN A 1 214 ? -4.811 2.827 7.235 1.00 93.81 214 GLN A N 1
ATOM 1711 C CA . GLN A 1 214 ? -3.733 3.070 8.193 1.00 93.81 214 GLN A CA 1
ATOM 1712 C C . GLN A 1 214 ? -3.661 4.553 8.591 1.00 93.81 214 GLN A C 1
ATOM 1714 O O . GLN A 1 214 ? -3.686 4.885 9.776 1.00 93.81 214 GLN A O 1
ATOM 1719 N N . ALA A 1 215 ? -3.670 5.456 7.606 1.00 93.19 215 ALA A N 1
ATOM 1720 C CA . ALA A 1 215 ? -3.644 6.894 7.845 1.00 93.19 215 ALA A CA 1
ATOM 1721 C C . ALA A 1 215 ? -4.863 7.373 8.651 1.00 93.19 215 ALA A C 1
ATOM 1723 O O . ALA A 1 215 ? -4.710 8.195 9.554 1.00 93.19 215 ALA A O 1
ATOM 1724 N N . LEU A 1 216 ? -6.062 6.848 8.373 1.00 92.50 216 LEU A N 1
ATOM 1725 C CA . LEU A 1 216 ? -7.275 7.180 9.126 1.00 92.50 216 LEU A CA 1
ATOM 1726 C C . LEU A 1 216 ? -7.184 6.733 10.590 1.00 92.50 216 LEU A C 1
ATOM 1728 O O . LEU A 1 216 ? -7.523 7.514 11.485 1.00 92.50 216 LEU A O 1
ATOM 1732 N N . LEU A 1 217 ? -6.715 5.510 10.850 1.00 94.69 217 LEU A N 1
ATOM 1733 C CA . LEU A 1 217 ? -6.540 4.980 12.206 1.00 94.69 217 LEU A CA 1
ATOM 1734 C C . LEU A 1 217 ? -5.500 5.800 12.984 1.00 94.69 217 LEU A C 1
ATOM 1736 O O . LEU A 1 217 ? -5.791 6.307 14.075 1.00 94.69 217 LEU A O 1
ATOM 1740 N N . ASP A 1 218 ? -4.322 6.002 12.398 1.00 94.56 218 ASP A N 1
ATOM 1741 C CA . ASP A 1 218 ? -3.210 6.711 13.034 1.00 94.56 218 ASP A CA 1
ATOM 1742 C C . ASP A 1 218 ? -3.561 8.178 13.300 1.00 94.56 218 ASP A C 1
ATOM 1744 O O . ASP A 1 218 ? -3.383 8.679 14.416 1.00 94.56 218 ASP A O 1
ATOM 1748 N N . TYR A 1 219 ? -4.136 8.868 12.311 1.00 93.88 219 TYR A N 1
ATOM 1749 C CA . TYR A 1 219 ? -4.538 10.264 12.463 1.00 93.88 219 TYR A CA 1
ATOM 1750 C C . TYR A 1 219 ? -5.643 10.429 13.511 1.00 93.88 219 TYR A C 1
ATOM 1752 O O . TYR A 1 219 ? -5.609 11.373 14.308 1.00 93.88 219 TYR A O 1
ATOM 1760 N N . THR A 1 220 ? -6.590 9.485 13.576 1.00 94.00 220 THR A N 1
ATOM 1761 C CA . THR A 1 220 ? -7.617 9.480 14.627 1.00 94.00 220 THR A CA 1
ATOM 1762 C C . THR A 1 220 ? -6.977 9.378 16.005 1.00 94.00 220 THR A C 1
ATOM 1764 O O . THR A 1 220 ? -7.313 10.169 16.887 1.00 94.00 220 THR A O 1
ATOM 1767 N N . LYS A 1 221 ? -6.010 8.472 16.200 1.00 93.00 221 LYS A N 1
ATOM 1768 C CA . LYS A 1 221 ? -5.295 8.341 17.477 1.00 93.00 221 LYS A CA 1
ATOM 1769 C C . LYS A 1 221 ? -4.503 9.590 17.839 1.00 93.00 221 LYS A C 1
ATOM 1771 O O . LYS A 1 221 ? -4.527 9.990 19.001 1.00 93.00 221 LYS A O 1
ATOM 1776 N N . ILE A 1 222 ? -3.832 10.215 16.874 1.00 92.44 222 ILE A N 1
ATOM 1777 C CA . ILE A 1 222 ? -3.067 11.452 17.092 1.00 92.44 222 ILE A CA 1
ATOM 1778 C C . ILE A 1 222 ? -3.978 12.590 17.571 1.00 92.44 222 ILE A C 1
ATOM 1780 O O . ILE A 1 222 ? -3.575 13.374 18.429 1.00 92.44 222 ILE A O 1
ATOM 1784 N N . ARG A 1 223 ? -5.210 12.664 17.054 1.00 90.25 223 ARG A N 1
ATOM 1785 C CA . ARG A 1 223 ? -6.210 13.664 17.456 1.00 90.25 223 ARG A CA 1
ATOM 1786 C C . ARG A 1 223 ? -6.844 13.415 18.821 1.00 90.25 223 ARG A C 1
ATOM 1788 O O . ARG A 1 223 ? -7.483 14.325 19.351 1.00 90.25 223 ARG A O 1
ATOM 1795 N N . LEU A 1 224 ? -6.722 12.216 19.388 1.00 88.94 224 LEU A N 1
ATOM 1796 C CA . LEU A 1 224 ? -7.298 11.948 20.700 1.00 88.94 224 LEU A CA 1
ATOM 1797 C C . LEU A 1 224 ? -6.596 12.786 21.778 1.00 88.94 224 LEU A C 1
ATOM 1799 O O . LEU A 1 224 ? -5.367 12.899 21.772 1.00 88.94 224 LEU A O 1
ATOM 1803 N N . PRO A 1 225 ? -7.352 13.350 22.737 1.00 77.81 225 PRO A N 1
ATOM 1804 C CA . PRO A 1 225 ? -6.759 14.075 23.847 1.00 77.81 225 PRO A CA 1
ATOM 1805 C C . PRO A 1 225 ? -5.846 13.130 24.632 1.00 77.81 225 PRO A C 1
ATOM 1807 O O . PRO A 1 225 ? -6.269 12.063 25.083 1.00 77.81 225 PRO A O 1
ATOM 1810 N N . ARG A 1 226 ? -4.577 13.513 24.796 1.00 66.81 226 ARG A N 1
ATOM 1811 C CA . ARG A 1 226 ? -3.651 12.760 25.646 1.00 66.81 226 ARG A CA 1
ATOM 1812 C C . ARG A 1 226 ? -4.122 12.886 27.092 1.00 66.81 226 ARG A C 1
ATOM 1814 O O . ARG A 1 226 ? -4.284 14.004 27.579 1.00 66.81 226 ARG A O 1
ATOM 1821 N N . ARG A 1 227 ? -4.305 11.760 27.794 1.00 58.41 227 ARG A N 1
ATOM 1822 C CA . ARG A 1 227 ? -4.403 11.810 29.259 1.00 58.41 227 ARG A CA 1
ATOM 1823 C C . ARG A 1 227 ? -3.089 12.411 29.786 1.00 58.41 227 ARG A C 1
ATOM 1825 O O . ARG A 1 227 ? -2.023 11.984 29.327 1.00 58.41 227 ARG A O 1
ATOM 1832 N N . PRO A 1 228 ? -3.134 13.404 30.690 1.00 53.31 228 PRO A N 1
ATOM 1833 C CA . PRO A 1 228 ? -1.927 13.865 31.358 1.00 53.31 228 PRO A CA 1
ATOM 1834 C C . PRO A 1 228 ? -1.297 12.667 32.072 1.00 53.31 228 PRO A C 1
ATOM 1836 O O . PRO A 1 228 ? -2.001 11.882 32.708 1.00 53.31 228 PRO A O 1
ATOM 1839 N N . LYS A 1 229 ? 0.019 12.494 31.919 1.00 52.88 229 LYS A N 1
ATOM 1840 C CA . LYS A 1 229 ? 0.767 11.564 32.766 1.00 52.88 229 LYS A CA 1
ATOM 1841 C C . LYS A 1 229 ? 0.693 12.132 34.184 1.00 52.88 229 LYS A C 1
ATOM 1843 O O . LYS A 1 229 ? 1.241 13.207 34.413 1.00 52.88 229 LYS A O 1
ATOM 1848 N N . VAL A 1 230 ? -0.065 11.465 35.052 1.00 42.00 230 VAL A N 1
ATOM 1849 C CA . VAL A 1 230 ? -0.053 11.693 36.504 1.00 42.00 230 VAL A CA 1
ATOM 1850 C C . VAL A 1 230 ? 1.175 11.004 37.075 1.00 42.00 230 VAL A C 1
ATOM 1852 O O . VAL A 1 230 ? 1.448 9.868 36.623 1.00 42.00 230 VAL A O 1
#

Secondary structure (DSSP, 8-state):
-HHHHHHHHHHHHHHHHHHHHHHHHH-HHHHHHHHHHHHHHHHHHHHHHHHSPPS-PPP--S------HHHHHHTSSS-EEEEE---HHHHHHHHHHHHHHHHHHTT---PPPEEEE-SSHHHHHHHHHH-GGG-SEEEEEPTT-TTTS---EEEEE-TTTSPPPPTT-S---TTTTS---SHHHHHTT-----SSTTTSHHHHHHHTSHHHHHHHHHHHHHHSPPPP--